Protein AF-A0A7R9JH73-F1 (afdb_monomer)

Foldseek 3Di:
DVVVVVVVVVLLVVLLVLLVVLLVVLVVLLVLLVVLCVVCVVQVVCVVVVHDRPADLVRLVVSVVSLVVSVVVCVVCVVSVDQDPVCPVPVPSSVSNVVSCVVSVVVVSVVVSVVSSVVSVVVSVVVNVVVVVVVVPCPVVVVVVVPPDDPDDDDDDDDDDDDDDDDDDDDDDDDDD

Radius of gyration: 33.05 Å; Cα contacts (8 Å, |Δi|>4): 58; chains: 1; bounding box: 72×53×103 Å

Solvent-accessible surface area (backbone atoms only — not comparable to full-atom values): 10889 Å² total; per-residue (Å²): 127,70,68,61,57,57,50,51,54,50,51,50,54,48,35,54,50,51,45,49,51,52,53,52,54,51,48,55,51,49,52,54,49,50,56,52,50,63,75,48,44,67,55,58,52,28,55,75,69,70,46,86,67,91,72,52,73,67,55,50,54,50,51,50,50,55,51,50,52,51,50,49,58,53,56,76,49,44,75,72,73,48,87,58,76,85,33,77,90,31,66,71,55,36,56,51,34,53,50,45,36,57,73,71,38,45,71,60,51,54,50,54,51,51,53,54,51,51,53,52,50,55,51,50,51,53,52,53,50,60,55,52,52,68,73,64,52,62,69,65,62,57,59,69,62,70,73,68,83,71,95,72,88,79,82,86,77,81,85,84,88,82,86,86,85,87,92,76,81,90,78,86,80,84,82,80,132

InterPro domains:
  IPR003734 Domain of unknown function DUF155 [PF02582] (9-114)
  IPR051624 RMD1/Sad1-interacting [PTHR16255] (11-137)

Secondary structure (DSSP, 8-state):
--HHHHHHHHHHHHHHHHHHHHHHHHHHHHHHHHHHHHHHHHHHHHHHHTPPP---HHHHHHHHHHHHHHHHHHHHTGGGGSPPGGGTT-HHHHHHHHHHHHHTTHHHHHHHHHHHHHHHHHHHHHHHHHHHHHHH-THHHHHTTSSS--------------S-----PPP------

Structure (mmCIF, N/CA/C/O backbone):
data_AF-A0A7R9JH73-F1
#
_entry.id   AF-A0A7R9JH73-F1
#
loop_
_atom_site.group_PDB
_atom_site.id
_atom_site.type_symbol
_atom_site.label_atom_id
_atom_site.label_alt_id
_atom_site.label_comp_id
_atom_site.label_asym_id
_atom_site.label_entity_id
_atom_site.label_seq_id
_atom_site.pdbx_PDB_ins_code
_atom_site.Cartn_x
_atom_site.Cartn_y
_atom_site.Cartn_z
_atom_site.occupancy
_atom_site.B_iso_or_equiv
_atom_site.auth_seq_id
_atom_site.auth_comp_id
_atom_site.auth_asym_id
_atom_site.auth_atom_id
_atom_site.pdbx_PDB_model_num
ATOM 1 N N . MET A 1 1 ? 26.977 -1.009 -36.845 1.00 47.38 1 MET A N 1
ATOM 2 C CA . MET A 1 1 ? 25.511 -1.084 -37.019 1.00 47.38 1 MET A CA 1
ATOM 3 C C . MET A 1 1 ? 24.871 -2.282 -36.303 1.00 47.38 1 MET A C 1
ATOM 5 O O . MET A 1 1 ? 23.712 -2.168 -35.961 1.00 47.38 1 MET A O 1
ATOM 9 N N . PHE A 1 2 ? 25.585 -3.380 -36.002 1.00 51.59 2 PHE A N 1
ATOM 10 C CA . PHE A 1 2 ? 25.010 -4.522 -35.255 1.00 51.59 2 PHE A CA 1
ATOM 11 C C . PHE A 1 2 ? 24.958 -4.347 -33.723 1.00 51.59 2 PHE A C 1
ATOM 13 O O . PHE A 1 2 ? 24.040 -4.839 -33.088 1.00 51.59 2 PHE A O 1
ATOM 20 N N . LEU A 1 3 ? 25.882 -3.588 -33.122 1.00 56.31 3 LEU A N 1
ATOM 21 C CA . LEU A 1 3 ? 25.929 -3.399 -31.659 1.00 56.31 3 LEU A CA 1
ATOM 22 C C . LEU A 1 3 ? 24.757 -2.577 -31.091 1.00 56.31 3 LEU A C 1
ATOM 24 O O . LEU A 1 3 ? 24.437 -2.694 -29.914 1.00 56.31 3 LEU A O 1
ATOM 28 N N . SER A 1 4 ? 24.132 -1.734 -31.914 1.00 61.78 4 SER A N 1
ATOM 29 C CA . SER A 1 4 ? 23.013 -0.876 -31.512 1.00 61.78 4 SER A CA 1
ATOM 30 C C . SER A 1 4 ? 21.711 -1.653 -31.303 1.00 61.78 4 SER A C 1
ATOM 32 O O . SER A 1 4 ? 20.928 -1.276 -30.441 1.00 61.78 4 SER A O 1
ATOM 34 N N . ASP A 1 5 ? 21.500 -2.746 -32.042 1.00 66.94 5 ASP A N 1
ATOM 35 C CA . ASP A 1 5 ? 20.271 -3.550 -31.961 1.00 66.94 5 ASP A CA 1
ATOM 36 C C . ASP A 1 5 ? 20.271 -4.450 -30.711 1.00 66.94 5 ASP A C 1
ATOM 38 O O . ASP A 1 5 ? 19.284 -4.527 -29.980 1.00 66.94 5 ASP A O 1
ATOM 42 N N . ASP A 1 6 ? 21.428 -5.032 -30.373 1.00 70.94 6 ASP A N 1
ATOM 43 C CA . ASP A 1 6 ? 21.604 -5.823 -29.147 1.00 70.94 6 ASP A CA 1
ATOM 44 C C . ASP A 1 6 ? 21.524 -4.961 -27.877 1.00 70.94 6 ASP A C 1
ATOM 46 O O . ASP A 1 6 ? 20.925 -5.368 -26.878 1.00 70.94 6 ASP A O 1
ATOM 50 N N . ALA A 1 7 ? 22.099 -3.753 -27.910 1.00 71.94 7 ALA A N 1
ATOM 51 C CA . ALA A 1 7 ? 22.021 -2.806 -26.800 1.00 71.94 7 ALA A CA 1
ATOM 52 C C . ALA A 1 7 ? 20.583 -2.309 -26.580 1.00 71.94 7 ALA A C 1
ATOM 54 O O . ALA A 1 7 ? 20.116 -2.284 -25.440 1.00 71.94 7 ALA A O 1
ATOM 55 N N . GLN A 1 8 ? 19.858 -1.994 -27.661 1.00 76.12 8 GLN A N 1
ATOM 56 C CA . GLN A 1 8 ? 18.442 -1.628 -27.596 1.00 76.12 8 GLN A CA 1
ATOM 57 C C . GLN A 1 8 ? 17.593 -2.789 -27.053 1.00 76.12 8 GLN A C 1
ATOM 59 O O . GLN A 1 8 ? 16.806 -2.595 -26.129 1.00 76.12 8 GLN A O 1
ATOM 64 N N . SER A 1 9 ? 17.837 -4.017 -27.528 1.00 84.25 9 SER A N 1
ATOM 65 C CA . SER A 1 9 ? 17.197 -5.235 -27.010 1.00 84.25 9 SER A CA 1
ATOM 66 C C . SER A 1 9 ? 17.449 -5.438 -25.509 1.00 84.25 9 SER A C 1
ATOM 68 O O . SER A 1 9 ? 16.566 -5.894 -24.780 1.00 84.25 9 SER A O 1
ATOM 70 N N . GLY A 1 10 ? 18.652 -5.110 -25.027 1.00 92.50 10 GLY A N 1
ATOM 71 C CA . GLY A 1 10 ? 19.007 -5.177 -23.609 1.00 92.50 10 GLY A CA 1
ATOM 72 C C . GLY A 1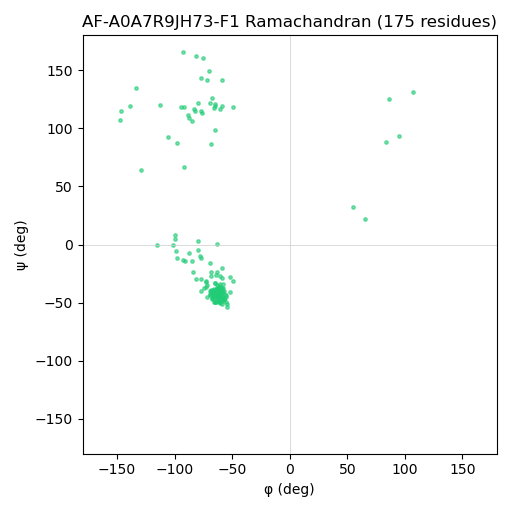 10 ? 18.254 -4.157 -22.753 1.00 92.50 10 GLY A C 1
ATOM 73 O O . GLY A 1 10 ? 17.705 -4.523 -21.712 1.00 92.50 10 GLY A O 1
ATOM 74 N N . LEU A 1 11 ? 18.189 -2.904 -23.208 1.00 93.62 11 LEU A N 1
ATOM 75 C CA . LEU A 1 11 ? 17.467 -1.830 -22.523 1.00 93.62 11 LEU A CA 1
ATOM 76 C C . LEU A 1 11 ? 15.964 -2.104 -22.464 1.00 93.62 11 LEU A C 1
ATOM 78 O O . LEU A 1 11 ? 15.362 -1.946 -21.406 1.00 93.62 11 LEU A O 1
ATOM 82 N N . ASP A 1 12 ? 15.375 -2.605 -23.549 1.00 94.19 12 ASP A N 1
ATOM 83 C CA . ASP A 1 12 ? 13.958 -2.965 -23.561 1.00 94.19 12 ASP A CA 1
ATOM 84 C C . ASP A 1 12 ? 13.678 -4.075 -22.537 1.00 94.19 12 ASP A C 1
ATOM 86 O O . ASP A 1 12 ? 12.787 -3.936 -21.698 1.00 94.19 12 ASP A O 1
ATOM 90 N N . LYS A 1 13 ? 14.485 -5.149 -22.523 1.00 95.44 13 LYS A N 1
ATOM 91 C CA . LYS A 1 13 ? 14.369 -6.235 -21.525 1.00 95.44 13 LYS A CA 1
ATOM 92 C C . LYS A 1 13 ? 14.491 -5.722 -20.093 1.00 95.44 13 LYS A C 1
ATOM 94 O O . LYS A 1 13 ? 13.756 -6.195 -19.220 1.00 95.44 13 LYS A O 1
ATOM 99 N N . TYR A 1 14 ? 15.396 -4.775 -19.849 1.00 95.19 14 TYR A N 1
ATOM 100 C CA . TYR A 1 14 ? 15.507 -4.109 -18.554 1.00 95.19 14 TYR A CA 1
ATOM 101 C C . TYR A 1 14 ? 14.209 -3.370 -18.211 1.00 95.19 14 TYR A C 1
ATOM 103 O O . TYR A 1 14 ? 13.647 -3.619 -17.147 1.00 95.19 14 TYR A O 1
ATOM 111 N N . THR A 1 15 ? 13.684 -2.552 -19.126 1.00 95.62 15 THR A N 1
ATOM 112 C CA . THR A 1 15 ? 12.435 -1.803 -18.936 1.00 95.62 15 THR A CA 1
ATOM 113 C C . THR A 1 15 ? 11.256 -2.718 -18.609 1.00 95.62 15 THR A C 1
ATOM 115 O O . THR A 1 15 ? 10.531 -2.475 -17.640 1.00 95.62 15 THR A O 1
ATOM 118 N N . PHE A 1 16 ? 11.096 -3.815 -19.359 1.00 95.81 16 PHE A N 1
ATOM 119 C CA . PHE A 1 16 ? 10.082 -4.836 -19.082 1.00 95.81 16 PHE A CA 1
ATOM 120 C C . PHE A 1 16 ? 10.249 -5.431 -17.680 1.00 95.81 16 PHE A C 1
ATOM 122 O O . PHE A 1 16 ? 9.285 -5.511 -16.918 1.00 95.81 16 PHE A O 1
ATOM 129 N N . SER A 1 17 ? 11.473 -5.828 -17.330 1.00 97.06 17 SER A N 1
ATOM 130 C CA . SER A 1 17 ? 11.778 -6.433 -16.030 1.00 97.06 17 SER A CA 1
ATOM 131 C C . SER A 1 17 ? 11.513 -5.463 -14.880 1.00 97.06 17 SER A C 1
ATOM 133 O O . SER A 1 17 ? 10.969 -5.862 -13.854 1.00 97.06 17 SER A O 1
ATOM 135 N N . ASN A 1 18 ? 11.842 -4.184 -15.068 1.00 95.12 18 ASN A N 1
ATOM 136 C CA . ASN A 1 18 ? 11.629 -3.132 -14.086 1.00 95.12 18 ASN A CA 1
ATOM 137 C C . ASN A 1 18 ? 10.127 -2.900 -13.828 1.00 95.12 18 ASN A C 1
ATOM 139 O O . ASN A 1 18 ? 9.675 -2.960 -12.685 1.00 95.12 18 ASN A O 1
ATOM 143 N N . ALA A 1 19 ? 9.322 -2.743 -14.885 1.00 94.38 19 ALA A N 1
ATOM 144 C CA . ALA A 1 19 ? 7.870 -2.591 -14.747 1.00 94.38 19 ALA A CA 1
ATOM 145 C C . ALA A 1 19 ? 7.205 -3.832 -14.112 1.00 94.38 19 ALA A C 1
ATOM 147 O O . ALA A 1 19 ? 6.290 -3.710 -13.292 1.00 94.38 19 ALA A O 1
ATOM 148 N N . LEU A 1 20 ? 7.687 -5.037 -14.440 1.00 96.44 20 LEU A N 1
ATOM 149 C CA . LEU A 1 20 ? 7.223 -6.277 -13.811 1.00 96.44 20 LEU A CA 1
ATOM 150 C C . LEU A 1 20 ? 7.592 -6.347 -12.325 1.00 96.44 20 LEU A C 1
ATOM 152 O O . LEU A 1 20 ? 6.741 -6.705 -11.510 1.00 96.44 20 LEU A O 1
ATOM 156 N N . ALA A 1 21 ? 8.820 -5.979 -11.959 1.00 94.62 21 ALA A N 1
ATOM 157 C CA . ALA A 1 21 ? 9.250 -5.929 -10.565 1.00 94.62 21 ALA A CA 1
ATOM 158 C C . ALA A 1 21 ? 8.382 -4.960 -9.747 1.00 94.62 21 ALA A C 1
ATOM 160 O O . ALA A 1 21 ? 7.943 -5.311 -8.648 1.00 94.62 21 ALA A O 1
ATOM 161 N N . LEU A 1 22 ? 8.054 -3.791 -10.313 1.00 92.50 22 LEU A N 1
ATOM 162 C CA . LEU A 1 22 ? 7.126 -2.843 -9.699 1.00 92.50 22 LEU A CA 1
ATOM 163 C C . LEU A 1 22 ? 5.736 -3.462 -9.484 1.00 92.50 22 LEU A C 1
ATOM 165 O O . LEU A 1 22 ? 5.178 -3.362 -8.393 1.00 92.50 22 LEU A O 1
ATOM 169 N N . SER A 1 23 ? 5.197 -4.158 -10.489 1.00 95.06 23 SER A N 1
ATOM 170 C CA . SER A 1 23 ? 3.894 -4.835 -10.396 1.00 95.06 23 SER A CA 1
ATOM 171 C C . SER A 1 23 ? 3.842 -5.904 -9.301 1.00 95.06 23 SER A C 1
ATOM 173 O O . SER A 1 23 ? 2.845 -6.000 -8.577 1.00 95.06 23 SER A O 1
ATOM 175 N N . VAL A 1 24 ? 4.915 -6.692 -9.160 1.00 96.12 24 VAL A N 1
ATOM 176 C CA . VAL A 1 24 ? 5.041 -7.711 -8.107 1.00 96.12 24 VAL A CA 1
ATOM 177 C C . VAL A 1 24 ? 5.126 -7.053 -6.734 1.00 96.12 24 VAL A C 1
ATOM 179 O O . VAL A 1 24 ? 4.421 -7.473 -5.818 1.00 96.12 24 VAL A O 1
ATOM 182 N N . LYS A 1 25 ? 5.932 -5.994 -6.590 1.00 92.62 25 LYS A N 1
ATOM 183 C CA . LYS A 1 25 ? 6.041 -5.244 -5.332 1.00 92.62 25 LYS A CA 1
ATOM 184 C C . LYS A 1 25 ? 4.691 -4.661 -4.909 1.00 92.62 25 LYS A C 1
ATOM 186 O O . LYS A 1 25 ? 4.299 -4.825 -3.757 1.00 92.62 25 LYS A O 1
ATOM 191 N N . LEU A 1 26 ? 3.955 -4.064 -5.851 1.00 93.12 26 LEU A N 1
ATOM 192 C CA . LEU A 1 26 ? 2.598 -3.572 -5.613 1.00 93.12 26 LEU A CA 1
ATOM 193 C C . LEU A 1 26 ? 1.661 -4.702 -5.156 1.00 93.12 26 LEU A C 1
ATOM 195 O O . LEU A 1 26 ? 0.901 -4.510 -4.216 1.00 93.12 26 LEU A O 1
ATOM 199 N N . GLY A 1 27 ? 1.781 -5.898 -5.740 1.00 95.06 27 GLY A N 1
ATOM 200 C CA . GLY A 1 27 ? 1.020 -7.079 -5.315 1.00 95.06 27 GLY A CA 1
ATOM 201 C C . GLY A 1 27 ? 1.294 -7.514 -3.871 1.00 95.06 27 GLY A C 1
ATOM 202 O O . GLY A 1 27 ? 0.377 -7.927 -3.165 1.00 95.06 27 GLY A O 1
ATOM 203 N N . ILE A 1 28 ? 2.535 -7.382 -3.394 1.00 94.25 28 ILE A N 1
ATOM 204 C CA . ILE A 1 28 ? 2.887 -7.675 -1.994 1.00 94.25 28 ILE A CA 1
ATOM 205 C C . ILE A 1 28 ? 2.207 -6.680 -1.044 1.00 94.25 28 ILE A C 1
ATOM 207 O O . ILE A 1 28 ? 1.727 -7.071 0.024 1.00 94.25 28 ILE A O 1
ATOM 211 N N . TRP A 1 29 ? 2.148 -5.401 -1.418 1.00 92.50 29 TRP A N 1
ATOM 212 C CA . TRP A 1 29 ? 1.459 -4.383 -0.621 1.00 92.50 29 TRP A CA 1
ATOM 213 C C . TRP A 1 29 ? -0.053 -4.566 -0.626 1.00 92.50 29 TRP A C 1
ATOM 215 O O . TRP A 1 29 ? -0.660 -4.496 0.439 1.00 92.50 29 TRP A O 1
ATOM 225 N N . GLU A 1 30 ? -0.640 -4.862 -1.787 1.00 95.12 30 GLU A N 1
ATOM 226 C CA . GLU A 1 30 ? -2.060 -5.203 -1.912 1.00 95.12 30 GLU A CA 1
ATOM 227 C C . GLU A 1 30 ? -2.412 -6.374 -0.986 1.00 95.12 30 GLU A C 1
ATOM 229 O O . GLU A 1 30 ? -3.321 -6.249 -0.171 1.00 95.12 30 GLU A O 1
ATOM 234 N N . ALA A 1 31 ? -1.628 -7.457 -1.014 1.00 96.44 31 ALA A N 1
ATOM 235 C CA . ALA A 1 31 ? -1.839 -8.606 -0.136 1.00 96.44 31 ALA A CA 1
ATOM 236 C C . ALA A 1 31 ? -1.674 -8.253 1.352 1.00 96.44 31 ALA A C 1
ATOM 238 O O . ALA A 1 31 ? -2.411 -8.747 2.201 1.00 96.44 31 ALA A O 1
ATOM 239 N N . SER A 1 32 ? -0.710 -7.395 1.691 1.00 95.06 32 SER A N 1
ATOM 240 C CA . SER A 1 32 ? -0.502 -6.946 3.074 1.00 95.06 32 SER A CA 1
ATOM 241 C C . SER A 1 32 ? -1.681 -6.111 3.585 1.00 95.06 32 SER A C 1
ATOM 243 O O . SER A 1 32 ? -2.083 -6.266 4.736 1.00 95.06 32 SER A O 1
ATOM 245 N N . LEU A 1 33 ? -2.258 -5.263 2.727 1.00 95.44 33 LEU A N 1
ATOM 246 C CA . LEU A 1 33 ? -3.463 -4.499 3.040 1.00 95.44 33 LEU A CA 1
ATOM 247 C C . LEU A 1 33 ? -4.698 -5.395 3.145 1.00 95.44 33 LEU A C 1
ATOM 249 O O . LEU A 1 33 ? -5.457 -5.237 4.094 1.00 95.44 33 LEU A O 1
ATOM 253 N N . ASP A 1 34 ? -4.879 -6.346 2.229 1.00 96.81 34 ASP A N 1
ATOM 254 C CA . ASP A 1 34 ? -6.006 -7.283 2.282 1.00 96.81 34 ASP A CA 1
ATOM 255 C C . ASP A 1 34 ? -5.960 -8.125 3.574 1.00 96.81 34 ASP A C 1
ATOM 257 O O . ASP A 1 34 ? -6.960 -8.211 4.278 1.00 96.81 34 ASP A O 1
ATOM 261 N N . ASN A 1 35 ? -4.780 -8.600 3.999 1.00 96.75 35 ASN A N 1
ATOM 262 C CA . ASN A 1 35 ? -4.626 -9.278 5.296 1.00 96.75 35 ASN A CA 1
ATOM 263 C C . ASN A 1 35 ? -5.019 -8.387 6.492 1.00 96.75 35 ASN A C 1
ATOM 265 O O . ASN A 1 35 ? -5.577 -8.868 7.482 1.00 96.75 35 ASN A O 1
ATOM 269 N N . TYR A 1 36 ? -4.710 -7.087 6.432 1.00 96.19 36 TYR A N 1
ATOM 270 C CA . TYR A 1 36 ? -5.136 -6.146 7.467 1.00 96.19 36 TYR A CA 1
ATOM 271 C C . TYR A 1 36 ? -6.661 -5.962 7.458 1.00 96.19 36 TYR A C 1
ATOM 273 O O . TYR A 1 36 ? -7.274 -5.992 8.527 1.00 96.19 36 TYR A O 1
ATOM 281 N N . VAL A 1 37 ? -7.271 -5.827 6.275 1.00 96.31 37 VAL A N 1
ATOM 282 C CA . VAL A 1 37 ? -8.729 -5.715 6.099 1.00 96.31 37 VAL A CA 1
ATOM 283 C C . VAL A 1 37 ? -9.446 -6.938 6.672 1.00 96.31 37 VAL A C 1
ATOM 285 O O . VAL A 1 37 ? -10.360 -6.777 7.481 1.00 96.31 37 VAL A O 1
ATOM 288 N N . ASP A 1 38 ? -8.982 -8.144 6.350 1.00 96.38 38 ASP A N 1
ATOM 289 C CA . ASP A 1 38 ? -9.544 -9.391 6.883 1.00 96.38 38 ASP A CA 1
ATOM 290 C C . ASP A 1 38 ? -9.475 -9.415 8.420 1.00 96.38 38 ASP A C 1
ATOM 292 O O . ASP A 1 38 ? -10.403 -9.842 9.110 1.00 96.38 38 ASP A O 1
ATOM 296 N N . SER A 1 39 ? -8.395 -8.873 8.994 1.00 94.75 39 SER A N 1
ATOM 297 C CA . SER A 1 39 ? -8.206 -8.829 10.447 1.00 94.75 39 SER A CA 1
ATOM 298 C C . SER A 1 39 ? -9.164 -7.889 11.192 1.00 94.75 39 SER A C 1
ATOM 300 O O . SER A 1 39 ? -9.263 -7.988 12.416 1.00 94.75 39 SER A O 1
ATOM 302 N N . ILE A 1 40 ? -9.846 -6.979 10.486 1.00 93.75 40 ILE A N 1
ATOM 303 C CA . ILE A 1 40 ? -10.826 -6.039 11.055 1.00 93.75 40 ILE A CA 1
ATOM 304 C C . ILE A 1 40 ? -12.252 -6.279 10.540 1.00 93.75 40 ILE A C 1
ATOM 306 O O . ILE A 1 40 ? -13.174 -5.586 10.970 1.00 93.75 40 ILE A O 1
ATOM 310 N N . GLU A 1 41 ? -12.460 -7.261 9.660 1.00 93.44 41 GLU A N 1
ATOM 311 C CA . GLU A 1 41 ? -13.759 -7.556 9.043 1.00 93.44 41 GLU A CA 1
ATOM 312 C C . GLU A 1 41 ? -14.837 -7.864 10.091 1.00 93.44 41 GLU A C 1
ATOM 314 O O . GLU A 1 41 ? -15.950 -7.353 10.014 1.00 93.44 41 GLU A O 1
ATOM 319 N N . TYR A 1 42 ? -14.503 -8.616 11.143 1.00 92.44 42 TYR A N 1
ATOM 320 C CA . TYR A 1 42 ? -15.462 -8.923 12.210 1.00 92.44 42 TYR A CA 1
ATOM 321 C C . TYR A 1 42 ? -16.019 -7.659 12.893 1.00 92.44 42 TYR A C 1
ATOM 323 O O . TYR A 1 42 ? -17.158 -7.653 13.357 1.00 92.44 42 TYR A O 1
ATOM 331 N N . ILE A 1 43 ? -15.239 -6.572 12.930 1.00 91.88 43 ILE A N 1
ATOM 332 C CA . ILE A 1 43 ? -15.628 -5.315 13.572 1.00 91.88 43 ILE A CA 1
ATOM 333 C C . ILE A 1 43 ? -16.702 -4.597 12.752 1.00 91.88 43 ILE A C 1
ATOM 335 O O . ILE A 1 43 ? -17.685 -4.107 13.312 1.00 91.88 43 ILE A O 1
ATOM 339 N N . THR A 1 44 ? -16.531 -4.526 11.427 1.00 90.38 44 THR A N 1
ATOM 340 C CA . THR A 1 44 ? -17.544 -3.935 10.536 1.00 90.38 44 THR A CA 1
ATOM 341 C C . THR A 1 44 ? -18.826 -4.761 10.545 1.00 90.38 44 THR A C 1
ATOM 343 O O . THR A 1 44 ? -19.927 -4.208 10.479 1.00 90.38 44 THR A O 1
ATOM 346 N N . ASP A 1 45 ? -18.693 -6.073 10.707 1.00 91.31 45 ASP A N 1
ATOM 347 C CA . ASP A 1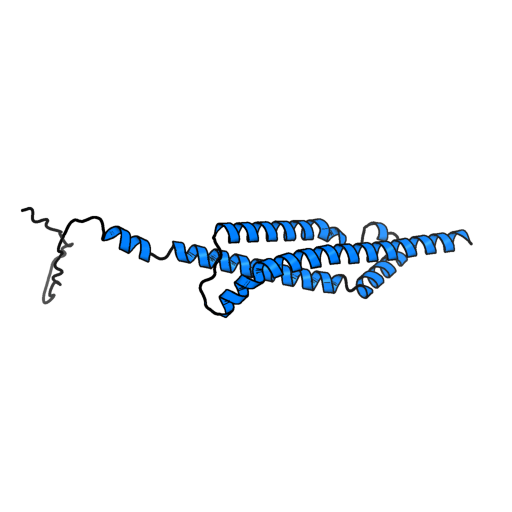 45 ? -19.806 -7.006 10.788 1.00 91.31 45 ASP A CA 1
ATOM 348 C C . ASP A 1 45 ? -20.617 -6.851 12.090 1.00 91.31 45 ASP A C 1
ATOM 350 O O . ASP A 1 45 ? -21.854 -6.864 12.061 1.00 91.31 45 ASP A O 1
ATOM 354 N N . ASP A 1 46 ? -19.941 -6.633 13.223 1.00 90.50 46 ASP A N 1
ATOM 355 C CA . ASP A 1 46 ? -20.567 -6.284 14.506 1.00 90.50 46 ASP A CA 1
ATOM 356 C C . ASP A 1 46 ? -21.284 -4.924 14.429 1.00 90.50 46 ASP A C 1
ATOM 358 O O . ASP A 1 46 ? -22.445 -4.804 14.838 1.00 90.50 46 ASP A O 1
ATOM 362 N N . LEU A 1 47 ? -20.624 -3.917 13.838 1.00 87.31 47 LEU A N 1
ATOM 363 C CA . LEU A 1 47 ? -21.190 -2.582 13.603 1.00 87.31 47 LEU A CA 1
ATOM 364 C C . LEU A 1 47 ? -22.483 -2.654 12.781 1.00 87.31 47 LEU A C 1
ATOM 366 O O . LEU A 1 47 ? -23.496 -2.065 13.157 1.00 87.31 47 LEU A O 1
ATOM 370 N N . LYS A 1 48 ? -22.477 -3.425 11.688 1.00 90.06 48 LYS A N 1
ATOM 371 C CA . LYS A 1 48 ? -23.643 -3.622 10.815 1.00 90.06 48 LYS A CA 1
ATOM 372 C C . LYS A 1 48 ? -24.824 -4.266 11.544 1.00 90.06 48 LYS A C 1
ATOM 374 O O . LYS A 1 48 ? -25.973 -3.933 11.259 1.00 90.06 48 LYS A O 1
ATOM 379 N N . LYS A 1 49 ? -24.557 -5.197 12.463 1.00 91.56 49 LYS A N 1
ATOM 380 C CA . LYS A 1 49 ? -25.590 -5.871 13.269 1.00 91.56 49 LYS A CA 1
ATOM 381 C C . LYS A 1 49 ? -26.104 -4.989 14.414 1.00 91.56 49 LYS A C 1
ATOM 383 O O . LYS A 1 49 ? -27.083 -5.361 15.055 1.00 91.56 49 LYS A O 1
ATOM 388 N N . GLY A 1 50 ? -25.463 -3.846 14.680 1.00 84.69 50 GLY A N 1
ATOM 389 C CA . GLY A 1 50 ? -25.799 -2.965 15.800 1.00 84.69 50 GLY A CA 1
ATOM 390 C C . GLY A 1 50 ? -25.546 -3.613 17.163 1.00 84.69 50 GLY A C 1
ATOM 391 O O . GLY A 1 50 ? -26.169 -3.233 18.154 1.00 84.69 50 GLY A O 1
ATOM 392 N N . ILE A 1 51 ? -24.676 -4.626 17.212 1.00 85.25 51 ILE A N 1
ATOM 393 C CA . ILE A 1 51 ? -24.343 -5.337 18.446 1.00 85.25 51 ILE A CA 1
ATOM 394 C C . ILE A 1 51 ? -23.120 -4.710 19.110 1.00 85.25 51 ILE A C 1
ATOM 396 O O . ILE A 1 51 ? -22.393 -3.906 18.527 1.00 85.25 51 ILE A O 1
ATOM 400 N N . LYS A 1 52 ? -22.889 -5.072 20.374 1.00 82.81 52 LYS A N 1
ATOM 401 C CA . LYS A 1 52 ? -21.714 -4.614 21.112 1.00 82.81 52 LYS A CA 1
ATOM 402 C C . LYS A 1 52 ? -20.443 -5.090 20.403 1.00 82.81 52 LYS A C 1
ATOM 404 O O . LYS A 1 52 ? -20.179 -6.286 20.375 1.00 82.81 52 LYS A O 1
ATOM 409 N N . ILE A 1 53 ? -19.638 -4.141 19.932 1.00 85.81 53 ILE A N 1
ATOM 410 C CA . ILE A 1 53 ? -18.331 -4.412 19.328 1.00 85.81 53 ILE A CA 1
ATOM 411 C C . ILE A 1 53 ? -17.402 -5.005 20.391 1.00 85.81 53 ILE A C 1
ATOM 413 O O . ILE A 1 53 ? -17.121 -4.357 21.412 1.00 85.81 53 ILE A O 1
ATOM 417 N N . ASN A 1 54 ? -16.925 -6.227 20.153 1.00 82.38 54 ASN A N 1
ATOM 418 C CA . ASN A 1 54 ? -16.027 -6.935 21.062 1.00 82.38 54 ASN A CA 1
ATOM 419 C C . ASN A 1 54 ? -14.552 -6.667 20.718 1.00 82.38 54 ASN A C 1
ATOM 421 O O . ASN A 1 54 ? -13.828 -7.557 20.279 1.00 82.38 54 ASN A O 1
ATOM 425 N N . ILE A 1 55 ? -14.114 -5.420 20.899 1.00 87.94 55 ILE A N 1
ATOM 426 C CA . ILE A 1 55 ? -12.713 -5.010 20.748 1.00 87.94 55 ILE A CA 1
ATOM 427 C C . ILE A 1 55 ? -12.291 -4.143 21.937 1.00 87.94 55 ILE A C 1
ATOM 429 O O . ILE A 1 55 ? -13.047 -3.265 22.368 1.00 87.94 55 ILE A O 1
ATOM 433 N N . SER A 1 56 ? -11.108 -4.409 22.497 1.00 89.00 56 SER A N 1
ATOM 434 C CA . SER A 1 56 ? -10.559 -3.599 23.588 1.00 89.00 56 SER A CA 1
ATOM 435 C C . SER A 1 56 ? -9.896 -2.321 23.061 1.00 89.00 56 SER A C 1
ATOM 437 O O . SER A 1 56 ? -9.547 -2.216 21.886 1.00 89.00 56 SER A O 1
ATOM 439 N N . GLN A 1 57 ? -9.689 -1.333 23.933 1.00 88.38 57 GLN A N 1
ATOM 440 C CA . GLN A 1 57 ? -8.957 -0.115 23.569 1.00 88.38 57 GLN A CA 1
ATOM 441 C C . GLN A 1 57 ? -7.500 -0.404 23.183 1.00 88.38 57 GLN A C 1
ATOM 443 O O . GLN A 1 57 ? -6.970 0.229 22.272 1.00 88.38 57 GLN A O 1
ATOM 448 N N . GLU A 1 58 ? -6.875 -1.383 23.838 1.00 91.31 58 GLU A N 1
ATOM 449 C CA . GLU A 1 58 ? -5.531 -1.854 23.500 1.00 91.31 58 GLU A CA 1
ATOM 450 C C . GLU A 1 58 ? -5.496 -2.476 22.097 1.00 91.31 58 GLU A C 1
ATOM 452 O O . GLU A 1 58 ? -4.604 -2.173 21.307 1.00 91.31 58 GLU A O 1
ATOM 457 N N . ASP A 1 59 ? -6.503 -3.284 21.751 1.00 91.31 59 ASP A N 1
ATOM 458 C CA . ASP A 1 59 ? -6.622 -3.882 20.419 1.00 91.31 59 ASP A CA 1
ATOM 459 C C . ASP A 1 59 ? -6.826 -2.828 19.334 1.00 91.31 59 ASP A C 1
ATOM 461 O O . ASP A 1 59 ? -6.185 -2.908 18.287 1.00 91.31 59 ASP A O 1
ATOM 465 N N . VAL A 1 60 ? -7.666 -1.817 19.589 1.00 92.19 60 VAL A N 1
ATOM 466 C CA . VAL A 1 60 ? -7.833 -0.691 18.660 1.00 92.19 60 VAL A CA 1
ATOM 467 C C . VAL A 1 60 ? -6.507 0.032 18.470 1.00 92.19 60 VAL A C 1
ATOM 469 O O . VAL A 1 60 ? -6.101 0.228 17.332 1.00 92.19 60 VAL A O 1
ATOM 472 N N . LEU A 1 61 ? -5.788 0.363 19.547 1.00 93.00 61 LEU A N 1
ATOM 473 C CA . LEU A 1 61 ? -4.490 1.036 19.444 1.00 93.00 61 LEU A CA 1
ATOM 474 C C . LEU A 1 61 ? -3.463 0.203 18.663 1.00 93.00 61 LEU A C 1
ATOM 476 O O . LEU A 1 61 ? -2.707 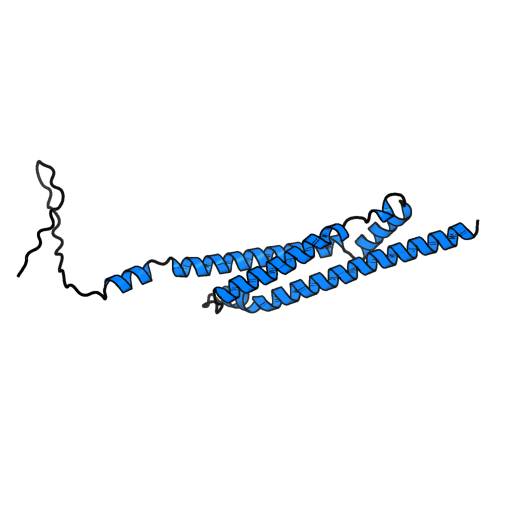0.744 17.855 1.00 93.00 61 LEU A O 1
ATOM 480 N N . ARG A 1 62 ? -3.456 -1.117 18.865 1.00 95.12 62 ARG A N 1
ATOM 481 C CA . ARG A 1 62 ? -2.616 -2.044 18.104 1.00 95.12 62 ARG A CA 1
ATOM 482 C C . ARG A 1 62 ? -2.982 -2.051 16.620 1.00 95.12 62 ARG A C 1
ATOM 484 O O . ARG A 1 62 ? -2.081 -1.924 15.795 1.00 95.12 62 ARG A O 1
ATOM 491 N N . LYS A 1 63 ? -4.273 -2.111 16.275 1.00 95.00 63 LYS A N 1
ATOM 492 C CA . LYS A 1 63 ? -4.742 -2.020 14.881 1.00 95.00 63 LYS A CA 1
ATOM 493 C C . LYS A 1 63 ? -4.391 -0.682 14.240 1.00 95.00 63 LYS A C 1
ATOM 495 O O . LYS A 1 63 ? -3.883 -0.660 13.122 1.00 95.00 63 LYS A O 1
ATOM 500 N N . THR A 1 64 ? -4.535 0.415 14.980 1.00 95.00 64 THR A N 1
ATOM 501 C CA . THR A 1 64 ? -4.047 1.737 14.574 1.00 95.00 64 THR A CA 1
ATOM 502 C C . THR A 1 64 ? -2.558 1.687 14.236 1.00 95.00 64 THR A C 1
ATOM 504 O O . THR A 1 64 ? -2.162 2.106 13.151 1.00 95.00 64 THR A O 1
ATOM 507 N N . GLY A 1 65 ? -1.729 1.133 15.125 1.00 95.50 65 GLY A N 1
ATOM 508 C CA . GLY A 1 65 ? -0.287 1.003 14.907 1.00 95.50 65 GLY A CA 1
ATOM 509 C C . GLY A 1 65 ? 0.075 0.153 13.685 1.00 95.50 65 GLY A C 1
ATOM 510 O O . GLY A 1 65 ? 0.907 0.572 12.880 1.00 95.50 65 GLY A O 1
ATOM 511 N N . GLU A 1 66 ? -0.577 -1.001 13.512 1.00 95.12 66 GLU A N 1
ATOM 512 C CA . GLU A 1 66 ? -0.419 -1.874 12.338 1.00 95.12 66 GLU A CA 1
ATOM 513 C C . GLU A 1 66 ? -0.728 -1.117 11.035 1.00 95.12 66 GLU A C 1
ATOM 515 O O . GLU A 1 66 ? 0.073 -1.137 10.096 1.00 95.12 66 GLU A O 1
ATOM 520 N N . LEU A 1 67 ? -1.841 -0.378 11.001 1.00 95.12 67 LEU A N 1
ATOM 521 C CA . LEU A 1 67 ? -2.249 0.409 9.838 1.00 95.12 67 LEU A CA 1
ATOM 522 C C . LEU A 1 67 ? -1.288 1.566 9.542 1.00 95.12 67 LEU A C 1
ATOM 524 O O . LEU A 1 67 ? -0.951 1.809 8.381 1.00 95.12 67 LEU A O 1
ATOM 528 N N . PHE A 1 68 ? -0.808 2.267 10.573 1.00 93.69 68 PHE A N 1
ATOM 529 C CA . PHE A 1 68 ? 0.194 3.322 10.407 1.00 93.69 68 PHE A CA 1
ATOM 530 C C . PHE A 1 68 ? 1.515 2.774 9.871 1.00 93.69 68 PHE A C 1
ATOM 532 O O . PHE A 1 68 ? 2.105 3.391 8.982 1.00 93.69 68 PHE A O 1
ATOM 539 N N . ALA A 1 69 ? 1.967 1.620 10.366 1.00 92.50 69 ALA A N 1
ATOM 540 C CA . ALA A 1 69 ? 3.173 0.969 9.868 1.00 92.50 69 ALA A CA 1
ATOM 541 C C . ALA A 1 69 ? 3.023 0.573 8.392 1.00 92.50 69 ALA A C 1
ATOM 543 O O . ALA A 1 69 ? 3.917 0.850 7.589 1.00 92.50 69 ALA A O 1
ATOM 544 N N . LEU A 1 70 ?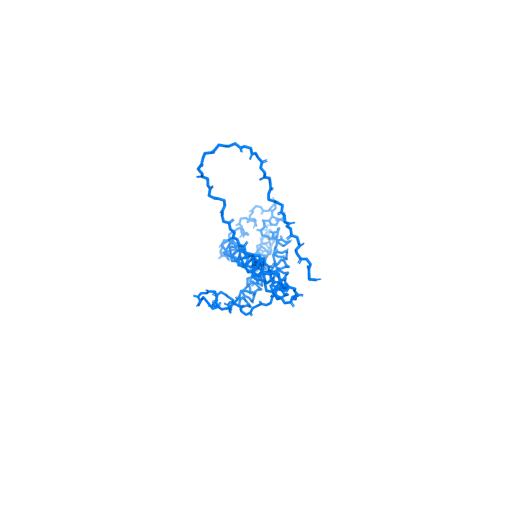 1.871 0.004 8.016 1.00 91.88 70 LEU A N 1
ATOM 545 C CA . LEU A 1 70 ? 1.567 -0.345 6.630 1.00 91.88 70 LEU A CA 1
ATOM 546 C C . LEU A 1 70 ? 1.557 0.896 5.725 1.00 91.88 70 LEU A C 1
ATOM 548 O O . LEU A 1 70 ? 2.236 0.917 4.697 1.00 91.88 70 LEU A O 1
ATOM 552 N N . ARG A 1 71 ? 0.860 1.962 6.137 1.00 91.00 71 ARG A N 1
ATOM 553 C CA . ARG A 1 71 ? 0.818 3.241 5.412 1.00 91.00 71 ARG A CA 1
ATOM 554 C C . ARG A 1 71 ? 2.205 3.854 5.261 1.00 91.00 71 ARG A C 1
ATOM 556 O O . ARG A 1 71 ? 2.548 4.326 4.182 1.00 91.00 71 ARG A O 1
ATOM 563 N N . HIS A 1 72 ? 3.006 3.843 6.323 1.00 90.00 72 HIS A N 1
ATOM 564 C CA . HIS A 1 72 ? 4.372 4.350 6.285 1.00 90.00 72 HIS A CA 1
ATOM 565 C C . HIS A 1 72 ? 5.233 3.560 5.293 1.00 90.00 72 HIS A C 1
ATOM 567 O O . HIS A 1 72 ? 5.933 4.161 4.483 1.00 90.00 72 HIS A O 1
ATOM 573 N N . HIS A 1 73 ? 5.137 2.229 5.310 1.00 85.75 73 HIS A N 1
ATOM 574 C CA . HIS A 1 73 ? 5.899 1.367 4.410 1.00 85.75 73 HIS A CA 1
ATOM 575 C C . HIS A 1 73 ? 5.534 1.580 2.932 1.00 85.75 73 HIS A C 1
ATOM 577 O O . HIS A 1 73 ? 6.427 1.671 2.084 1.00 85.75 73 HIS A O 1
ATOM 583 N N . ILE A 1 74 ? 4.234 1.708 2.635 1.00 84.94 74 ILE A N 1
ATOM 584 C CA . ILE A 1 74 ? 3.727 2.008 1.289 1.00 84.94 74 ILE A CA 1
ATOM 585 C C . ILE A 1 74 ? 4.208 3.394 0.841 1.00 84.94 74 ILE A C 1
ATOM 587 O O . ILE A 1 74 ? 4.790 3.521 -0.234 1.00 84.94 74 ILE A O 1
ATOM 591 N N . ASN A 1 7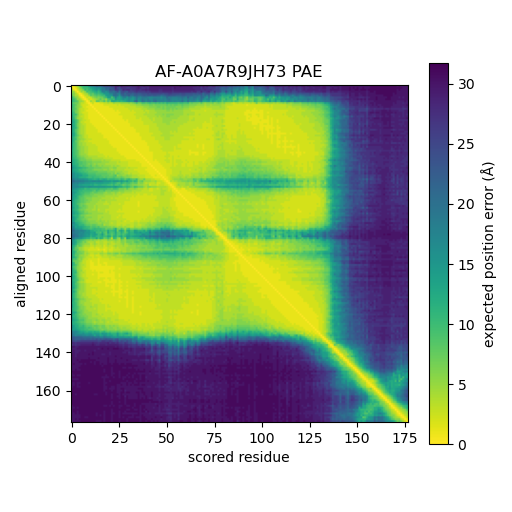5 ? 4.041 4.417 1.683 1.00 82.81 75 ASN A N 1
ATOM 592 C CA . ASN A 1 75 ? 4.389 5.796 1.337 1.00 82.81 75 ASN A CA 1
ATOM 593 C C . ASN A 1 75 ? 5.893 6.006 1.145 1.00 82.81 75 ASN A C 1
ATOM 595 O O . ASN A 1 75 ? 6.284 6.690 0.208 1.00 82.81 75 ASN A O 1
ATOM 599 N N . LEU A 1 76 ? 6.743 5.399 1.982 1.00 77.12 76 LEU A N 1
ATOM 600 C CA . LEU A 1 76 ? 8.203 5.500 1.837 1.00 77.12 76 LEU A CA 1
ATOM 601 C C . LEU A 1 76 ? 8.697 4.882 0.521 1.00 77.12 76 LEU A C 1
ATOM 603 O O . LEU A 1 76 ? 9.764 5.218 0.026 1.00 77.12 76 LEU A O 1
ATOM 607 N N . SER A 1 77 ? 7.921 3.959 -0.042 1.00 69.81 77 SER A N 1
ATOM 608 C CA . SER A 1 77 ? 8.220 3.340 -1.326 1.00 69.81 77 SER A CA 1
ATOM 609 C C . SER A 1 77 ? 7.440 3.953 -2.492 1.00 69.81 77 SER A C 1
ATOM 611 O O . SER A 1 77 ? 7.538 3.426 -3.599 1.00 69.81 77 SER A O 1
ATOM 613 N N . SER A 1 78 ? 6.660 5.016 -2.264 1.00 67.94 78 SER A N 1
ATOM 614 C CA . SER A 1 78 ? 5.839 5.649 -3.301 1.00 67.94 78 SER A CA 1
ATOM 615 C C . SER A 1 78 ? 6.682 6.347 -4.364 1.00 67.94 78 SER A C 1
ATOM 617 O O . SER A 1 78 ? 6.258 6.373 -5.512 1.00 67.94 78 SER A O 1
ATOM 619 N N . ASP A 1 79 ? 7.890 6.804 -4.027 1.00 66.12 79 ASP A N 1
ATOM 620 C CA . ASP A 1 79 ? 8.862 7.336 -4.997 1.00 66.12 79 ASP A CA 1
ATOM 621 C C . ASP A 1 79 ? 9.225 6.294 -6.076 1.00 66.12 79 ASP A C 1
ATOM 623 O O . ASP A 1 79 ? 9.673 6.631 -7.165 1.00 66.12 79 ASP A O 1
ATOM 627 N N . LEU A 1 80 ? 8.993 5.000 -5.807 1.00 63.62 80 LEU A N 1
ATOM 628 C CA . LEU A 1 80 ? 9.176 3.918 -6.779 1.00 63.62 80 LEU A CA 1
ATOM 629 C C . LEU A 1 80 ? 8.040 3.832 -7.821 1.00 63.62 80 LEU A C 1
ATOM 631 O O . LEU A 1 80 ? 8.136 3.040 -8.757 1.00 63.62 80 LEU A O 1
ATOM 635 N N . LEU A 1 81 ? 6.932 4.549 -7.615 1.00 69.62 81 LEU A N 1
ATOM 636 C CA . LEU A 1 81 ? 5.790 4.587 -8.535 1.00 69.62 81 LEU A CA 1
ATOM 637 C C . LEU A 1 81 ? 5.906 5.719 -9.561 1.00 69.62 81 LEU A C 1
ATOM 639 O O . LEU A 1 81 ? 5.179 5.695 -10.556 1.00 69.62 81 LEU A O 1
ATOM 643 N N . ASP A 1 82 ? 6.811 6.671 -9.335 1.00 83.12 82 ASP A N 1
ATOM 644 C CA . ASP A 1 82 ? 7.192 7.662 -10.333 1.00 83.12 82 ASP A CA 1
ATOM 645 C C . ASP A 1 82 ? 8.109 7.035 -11.387 1.00 83.12 82 ASP A C 1
ATOM 647 O O . ASP A 1 82 ? 8.706 5.976 -11.177 1.00 83.12 82 ASP A O 1
ATOM 651 N N . THR A 1 83 ? 8.214 7.680 -12.551 1.00 85.56 83 THR A N 1
ATOM 652 C CA . THR A 1 83 ? 9.172 7.271 -13.582 1.00 85.56 83 THR A CA 1
ATOM 653 C C . THR A 1 83 ? 10.592 7.321 -12.999 1.00 85.56 83 THR A C 1
ATOM 655 O O . THR A 1 83 ? 11.036 8.408 -12.632 1.00 85.56 83 THR A O 1
ATOM 658 N N . 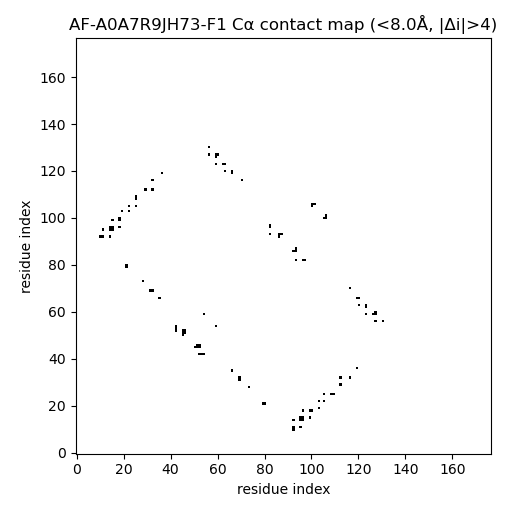PRO A 1 84 ? 11.329 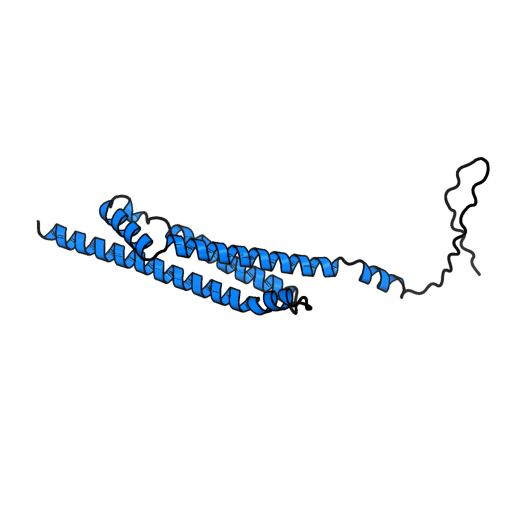6.193 -12.941 1.00 88.75 84 PRO A N 1
ATOM 659 C CA . PRO A 1 84 ? 12.694 6.179 -12.419 1.00 88.75 84 PRO A CA 1
ATOM 660 C C . PRO A 1 84 ? 13.639 7.118 -13.179 1.00 88.75 84 PRO A C 1
ATOM 662 O O . PRO A 1 84 ? 13.623 7.127 -14.410 1.00 88.75 84 PRO A O 1
ATOM 665 N N . ASP A 1 85 ? 14.544 7.789 -12.458 1.00 90.00 85 ASP A N 1
ATOM 666 C CA . ASP A 1 85 ? 15.551 8.723 -13.004 1.00 90.00 85 ASP A CA 1
ATOM 667 C C . ASP A 1 85 ? 16.389 8.131 -14.140 1.00 90.00 85 ASP A C 1
ATOM 669 O O . ASP A 1 85 ? 16.841 8.838 -15.038 1.00 90.00 85 ASP A O 1
ATOM 673 N N . PHE A 1 86 ? 16.556 6.805 -14.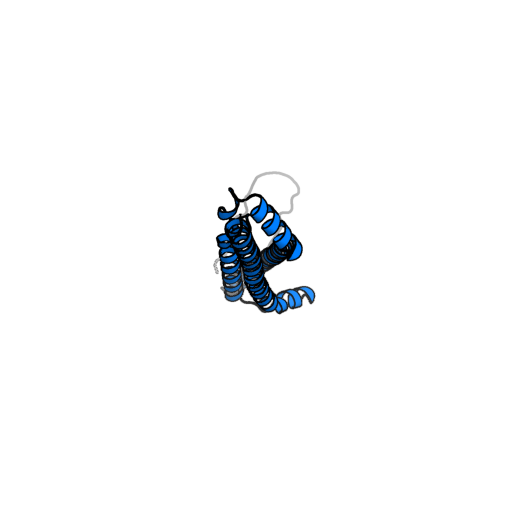132 1.00 90.88 86 PHE A N 1
ATOM 674 C CA . PHE A 1 86 ? 17.187 6.058 -15.216 1.00 90.88 86 PHE A CA 1
ATOM 675 C C . PHE A 1 86 ? 16.623 6.421 -16.597 1.00 90.88 86 PHE A C 1
ATOM 677 O O . PHE A 1 86 ? 17.358 6.364 -17.573 1.00 90.88 86 PHE A O 1
ATOM 684 N N . TYR A 1 87 ? 15.344 6.783 -16.704 1.00 93.25 87 TYR A N 1
ATOM 685 C CA . TYR A 1 87 ? 14.708 7.049 -17.989 1.00 93.25 87 TYR A CA 1
ATOM 686 C C . TYR A 1 87 ? 14.852 8.491 -18.496 1.00 93.25 87 TYR A C 1
ATOM 688 O O . TYR A 1 87 ? 14.491 8.733 -19.643 1.00 93.25 87 TYR A O 1
ATOM 696 N N . TRP A 1 88 ? 15.393 9.432 -17.710 1.00 92.00 88 TRP A N 1
ATOM 697 C CA . TRP A 1 88 ? 15.426 10.858 -18.083 1.00 92.00 88 TRP A CA 1
ATOM 698 C C . TRP A 1 88 ? 16.153 11.147 -19.403 1.00 92.00 88 TRP A C 1
ATOM 700 O O . TRP A 1 88 ? 15.723 12.017 -20.153 1.00 92.00 88 TRP A O 1
ATOM 710 N N . ASP A 1 89 ? 17.205 10.386 -19.713 1.00 91.44 89 ASP A N 1
ATOM 711 C CA . ASP A 1 89 ? 17.965 10.507 -20.967 1.00 91.44 89 ASP A CA 1
ATOM 712 C C . ASP A 1 89 ? 17.561 9.446 -22.018 1.00 91.44 89 ASP A C 1
ATOM 714 O O . ASP A 1 89 ? 18.207 9.295 -23.058 1.00 91.44 89 ASP A O 1
ATOM 718 N N . HIS A 1 90 ? 16.502 8.676 -21.751 1.00 91.69 90 HIS A N 1
ATOM 719 C CA . HIS A 1 90 ? 16.123 7.470 -22.487 1.00 91.69 90 HIS A CA 1
ATOM 720 C C . HIS A 1 90 ? 14.639 7.501 -22.905 1.00 91.69 90 HIS A C 1
ATOM 722 O O . HIS A 1 90 ? 13.846 6.653 -22.494 1.00 91.69 90 HIS A O 1
ATOM 728 N N . GLU A 1 91 ? 14.265 8.453 -23.771 1.00 92.44 91 GLU A N 1
ATOM 729 C CA . GLU A 1 91 ? 12.868 8.707 -24.186 1.00 92.44 91 GLU A CA 1
ATOM 730 C C . GLU A 1 91 ? 12.126 7.453 -24.691 1.00 92.44 91 GLU A C 1
ATOM 732 O O . GLU A 1 91 ? 10.957 7.232 -24.366 1.00 92.44 91 GLU A O 1
ATOM 737 N N . GLN A 1 92 ? 12.793 6.592 -25.471 1.00 93.31 92 GLN A N 1
ATOM 738 C CA . GLN A 1 92 ? 12.173 5.365 -25.986 1.00 93.31 92 GLN A CA 1
ATOM 739 C C . GLN A 1 92 ? 11.836 4.386 -24.852 1.00 93.31 92 GLN A C 1
ATOM 741 O O . GLN A 1 92 ? 10.758 3.785 -24.838 1.00 93.31 92 GLN A O 1
ATOM 746 N N . GLN A 1 93 ? 12.754 4.218 -23.903 1.00 95.69 93 GLN A N 1
ATOM 747 C CA . GLN A 1 93 ? 12.574 3.338 -22.758 1.00 95.69 93 GLN A CA 1
ATOM 748 C C . GLN A 1 93 ? 11.563 3.919 -21.771 1.00 95.69 93 GLN A C 1
ATOM 750 O O . GLN A 1 93 ? 10.784 3.153 -21.211 1.00 95.69 93 GLN A O 1
ATOM 755 N N . GLU A 1 94 ? 11.517 5.243 -21.611 1.00 95.12 94 GLU A N 1
ATOM 756 C CA . GLU A 1 94 ? 10.476 5.914 -20.836 1.00 95.12 94 GLU A CA 1
ATOM 757 C C . GLU A 1 94 ? 9.088 5.613 -21.414 1.00 95.12 94 GLU A C 1
ATOM 759 O O . GLU A 1 94 ? 8.200 5.135 -20.704 1.00 95.12 94 GLU A O 1
ATOM 764 N N . ALA A 1 95 ? 8.912 5.805 -22.725 1.00 95.62 95 ALA A N 1
ATOM 765 C CA . ALA A 1 95 ? 7.649 5.529 -23.401 1.00 95.62 95 ALA A CA 1
ATOM 766 C C . ALA A 1 95 ? 7.241 4.051 -23.278 1.00 95.62 95 ALA A C 1
ATOM 768 O O . ALA A 1 95 ? 6.059 3.742 -23.096 1.00 95.62 95 ALA A O 1
ATOM 769 N N . LEU A 1 96 ? 8.202 3.124 -23.360 1.00 95.94 96 LEU A N 1
ATOM 770 C CA . LEU A 1 96 ? 7.957 1.696 -23.153 1.00 95.94 96 LEU A CA 1
ATOM 771 C C . LEU A 1 96 ? 7.591 1.384 -21.693 1.00 95.94 96 LEU A C 1
ATOM 773 O O . LEU A 1 96 ? 6.664 0.612 -21.444 1.00 95.94 96 LEU A O 1
ATOM 777 N N . TYR A 1 97 ? 8.274 1.999 -20.727 1.00 95.62 97 TYR A N 1
ATOM 778 C CA . TYR A 1 97 ? 7.992 1.840 -19.303 1.00 95.62 97 TYR A CA 1
ATOM 779 C C . TYR A 1 97 ? 6.574 2.308 -18.968 1.00 95.62 97 TYR A C 1
ATOM 781 O O . TYR A 1 97 ? 5.805 1.568 -18.356 1.00 95.62 97 TYR A O 1
ATOM 789 N N . GLN A 1 98 ? 6.184 3.491 -19.448 1.00 95.19 98 GLN A N 1
ATOM 790 C CA . GLN A 1 98 ? 4.838 4.034 -19.262 1.00 95.19 98 GLN A CA 1
ATOM 791 C C . GLN A 1 98 ? 3.762 3.132 -19.895 1.00 95.19 98 GLN A C 1
ATOM 793 O O . GLN A 1 98 ? 2.728 2.871 -19.272 1.00 95.19 98 GLN A O 1
ATOM 798 N N . GLN A 1 99 ? 4.014 2.590 -21.095 1.00 96.56 99 GLN A N 1
ATOM 799 C CA . GLN A 1 99 ? 3.128 1.601 -21.725 1.00 96.56 99 GLN A CA 1
ATOM 800 C C . GLN A 1 99 ? 2.988 0.339 -20.871 1.00 96.56 99 GLN A C 1
ATOM 802 O O . GLN A 1 99 ? 1.872 -0.144 -20.674 1.00 96.56 99 GLN A O 1
ATOM 807 N N . MET A 1 100 ? 4.090 -0.167 -20.316 1.00 96.75 100 MET A N 1
ATOM 808 C CA . MET A 1 100 ? 4.071 -1.328 -19.430 1.00 96.75 100 MET A CA 1
ATOM 809 C C . MET A 1 100 ? 3.332 -1.055 -18.119 1.00 96.75 100 MET A C 1
ATOM 811 O O . MET A 1 100 ? 2.526 -1.882 -17.695 1.00 96.75 100 MET A O 1
ATOM 815 N N . CYS A 1 101 ? 3.531 0.110 -17.501 1.00 95.06 101 CYS A N 1
ATOM 816 C CA . CYS A 1 101 ? 2.793 0.522 -16.307 1.00 95.06 101 CYS A CA 1
ATOM 817 C C . CYS A 1 101 ? 1.285 0.638 -16.576 1.00 95.06 101 CYS A C 1
ATOM 819 O O . CYS A 1 101 ? 0.474 0.243 -15.734 1.00 95.06 101 CYS A O 1
ATOM 821 N N . SER A 1 102 ? 0.904 1.120 -17.762 1.00 95.88 102 SER A N 1
ATOM 822 C CA . SER A 1 102 ? -0.488 1.139 -18.222 1.00 95.88 102 SER A CA 1
ATOM 823 C C . SER A 1 102 ? -1.037 -0.278 -18.423 1.00 95.88 102 SER A C 1
ATOM 825 O O . SER A 1 102 ? -2.078 -0.623 -17.861 1.00 95.88 102 SER A O 1
ATOM 827 N N . TYR A 1 103 ? -0.298 -1.136 -19.137 1.00 97.62 103 TYR A N 1
ATOM 828 C CA . TYR A 1 103 ? -0.672 -2.529 -19.397 1.00 97.62 103 TYR A CA 1
ATOM 829 C C . TYR A 1 103 ? -0.869 -3.328 -18.100 1.00 97.62 103 TYR A C 1
ATOM 831 O O . TYR A 1 103 ? -1.869 -4.023 -17.931 1.00 97.62 103 TYR A O 1
ATOM 839 N N . LEU A 1 104 ? 0.041 -3.167 -17.138 1.00 96.88 104 LEU A N 1
ATOM 840 C CA . LEU A 1 104 ? -0.016 -3.802 -15.816 1.00 96.88 104 LEU A CA 1
ATOM 841 C C . LEU A 1 104 ? -0.977 -3.093 -14.843 1.00 96.88 104 LEU A C 1
ATOM 843 O O . LEU A 1 104 ? -1.105 -3.505 -13.687 1.00 96.88 104 LEU A O 1
ATOM 847 N N . SER A 1 105 ? -1.674 -2.047 -15.304 1.00 96.75 105 SER A N 1
ATOM 848 C CA . SER A 1 105 ? -2.653 -1.269 -14.537 1.00 96.75 105 SER A CA 1
ATOM 849 C C . SER A 1 105 ? -2.107 -0.688 -13.227 1.00 96.75 105 SER A C 1
ATOM 851 O O . SER A 1 105 ? -2.866 -0.530 -12.270 1.00 96.75 105 SER A O 1
ATOM 853 N N . ILE A 1 106 ? -0.816 -0.343 -13.181 1.00 94.06 106 ILE A N 1
ATOM 854 C CA . ILE A 1 106 ? -0.122 0.124 -11.970 1.00 94.06 106 ILE A CA 1
ATOM 855 C C . ILE A 1 106 ? -0.853 1.318 -11.350 1.00 94.06 106 ILE A C 1
ATOM 857 O O . ILE A 1 106 ? -1.292 1.244 -10.208 1.00 94.06 106 ILE A O 1
ATOM 861 N N . ASN A 1 107 ? -1.111 2.369 -12.132 1.00 91.69 107 ASN A N 1
ATOM 862 C CA . ASN A 1 107 ? -1.770 3.587 -11.639 1.00 91.69 107 ASN A CA 1
ATOM 863 C C . ASN A 1 107 ? -3.164 3.326 -11.051 1.00 91.69 107 ASN A C 1
ATOM 865 O O . ASN A 1 107 ? -3.533 3.879 -10.014 1.00 91.69 107 ASN A O 1
ATOM 869 N N . ARG A 1 108 ? -3.954 2.466 -11.707 1.00 94.94 108 ARG A N 1
ATOM 870 C CA . ARG A 1 108 ? -5.294 2.103 -11.229 1.00 94.94 108 ARG A CA 1
ATOM 871 C C . ARG A 1 108 ? -5.210 1.305 -9.930 1.00 94.94 108 ARG A C 1
ATOM 873 O O . ARG A 1 108 ? -5.951 1.600 -8.999 1.00 94.94 108 ARG A O 1
ATOM 880 N N . ARG A 1 109 ? -4.330 0.305 -9.879 1.00 94.94 109 ARG A N 1
ATOM 881 C CA . ARG A 1 109 ? -4.122 -0.558 -8.710 1.00 94.94 109 ARG A CA 1
ATOM 882 C C . ARG A 1 109 ? -3.650 0.238 -7.497 1.00 94.94 109 ARG A C 1
ATOM 884 O O . ARG A 1 109 ? -4.270 0.152 -6.442 1.00 94.94 109 ARG A O 1
ATOM 891 N N . THR A 1 110 ? -2.671 1.121 -7.686 1.00 92.31 110 THR A N 1
ATOM 892 C CA . THR A 1 110 ? -2.212 2.069 -6.664 1.00 92.31 110 THR A CA 1
ATOM 893 C C . THR A 1 110 ? -3.358 2.926 -6.128 1.00 92.31 110 THR A C 1
ATOM 895 O O . THR A 1 110 ? -3.488 3.087 -4.916 1.00 92.31 110 THR A O 1
ATOM 898 N N . ARG A 1 111 ? -4.224 3.460 -7.002 1.00 91.75 111 ARG A N 1
ATOM 899 C CA . ARG A 1 111 ? -5.384 4.255 -6.568 1.00 91.75 111 ARG A CA 1
ATOM 900 C C . ARG A 1 111 ? -6.339 3.441 -5.693 1.00 91.75 111 ARG A C 1
ATOM 902 O O . ARG A 1 111 ? -6.672 3.894 -4.606 1.00 91.75 111 ARG A O 1
ATOM 909 N N . VAL A 1 112 ? -6.725 2.244 -6.138 1.00 95.19 112 VAL A N 1
ATOM 910 C CA . VAL A 1 112 ? -7.633 1.361 -5.383 1.00 95.19 112 VAL A CA 1
ATOM 911 C C . VAL A 1 112 ? -7.034 0.980 -4.028 1.00 95.19 112 VAL A C 1
ATOM 913 O O . VAL A 1 112 ? -7.733 0.993 -3.018 1.00 95.19 112 VAL A O 1
ATOM 916 N N . MET A 1 113 ? -5.736 0.671 -3.984 1.00 93.38 113 MET A N 1
ATOM 917 C CA . MET A 1 113 ? -5.035 0.364 -2.737 1.00 93.38 113 MET A CA 1
ATOM 918 C C . MET A 1 113 ? -5.043 1.563 -1.774 1.00 93.38 113 MET A C 1
ATOM 920 O O . MET A 1 113 ? -5.335 1.392 -0.593 1.00 93.38 113 MET A O 1
ATOM 924 N N . ASN A 1 114 ? -4.789 2.779 -2.269 1.00 91.56 114 ASN A N 1
ATOM 925 C CA . ASN A 1 114 ? -4.842 3.997 -1.455 1.00 91.56 114 ASN A CA 1
ATOM 926 C C . ASN A 1 114 ? -6.257 4.303 -0.938 1.00 91.56 114 ASN A C 1
ATOM 928 O O . ASN A 1 114 ? -6.414 4.684 0.219 1.00 91.56 114 ASN A O 1
ATOM 932 N N . GLU A 1 115 ? -7.291 4.105 -1.759 1.00 94.56 115 GLU A N 1
ATOM 933 C CA . GLU A 1 115 ? -8.694 4.244 -1.340 1.00 94.56 115 GLU A CA 1
ATOM 934 C C . GLU A 1 115 ? -9.045 3.244 -0.229 1.00 94.56 115 GLU A C 1
ATOM 936 O O . GLU A 1 115 ? -9.544 3.642 0.824 1.00 94.56 115 GLU A O 1
ATOM 941 N N . LYS A 1 116 ? -8.696 1.961 -0.408 1.00 94.81 116 LYS A N 1
ATOM 942 C CA . LYS A 1 116 ? -8.865 0.927 0.627 1.00 94.81 116 LYS A CA 1
ATOM 943 C C . LYS A 1 116 ? -8.156 1.299 1.933 1.00 94.81 116 LYS A C 1
ATOM 945 O O . LYS A 1 116 ? -8.723 1.129 3.012 1.00 94.81 116 LYS A O 1
ATOM 950 N N . LEU A 1 117 ? -6.928 1.811 1.842 1.00 93.88 117 LEU A N 1
ATOM 951 C CA . LEU A 1 117 ? -6.150 2.225 3.007 1.00 93.88 117 LEU A CA 1
ATOM 952 C C . LEU A 1 117 ? -6.821 3.391 3.744 1.00 93.88 117 LEU A C 1
ATOM 954 O O . LEU A 1 117 ? -6.901 3.362 4.970 1.00 93.88 117 LEU A O 1
ATOM 958 N N . ASN A 1 118 ? -7.349 4.380 3.019 1.00 93.94 118 ASN A N 1
ATOM 959 C CA . ASN A 1 118 ? -8.078 5.499 3.622 1.00 93.94 118 ASN A CA 1
ATOM 960 C C . ASN A 1 118 ? -9.341 5.029 4.358 1.00 93.94 118 ASN A C 1
ATOM 962 O O . ASN A 1 118 ? -9.556 5.435 5.496 1.00 93.94 118 ASN A O 1
ATOM 966 N N . HIS A 1 119 ? -10.115 4.103 3.784 1.00 94.81 119 HIS A N 1
ATOM 967 C CA . HIS A 1 119 ? -11.280 3.529 4.472 1.00 94.81 119 HIS A CA 1
ATOM 968 C C . HIS A 1 119 ? -10.911 2.786 5.760 1.00 94.81 119 HIS A C 1
ATOM 970 O O . HIS A 1 119 ? -11.631 2.857 6.756 1.00 94.81 119 HIS A O 1
ATOM 976 N N . CYS A 1 120 ? -9.769 2.095 5.768 1.00 95.56 120 CYS A N 1
ATOM 977 C CA . CYS A 1 120 ? -9.258 1.465 6.982 1.00 95.56 120 CYS A CA 1
ATOM 978 C C . CYS A 1 120 ? -8.945 2.502 8.070 1.00 95.56 120 CYS A C 1
ATOM 980 O O . CYS A 1 120 ? -9.223 2.254 9.242 1.00 95.56 120 CYS A O 1
ATOM 982 N N . VAL A 1 121 ? -8.379 3.654 7.691 1.00 94.19 121 VAL A N 1
ATOM 983 C CA . VAL A 1 121 ? -8.067 4.745 8.628 1.00 94.19 121 VAL A CA 1
ATOM 984 C C . VAL A 1 121 ? -9.355 5.309 9.221 1.00 94.19 121 VAL A C 1
ATOM 986 O O . VAL A 1 121 ? -9.480 5.365 10.442 1.00 94.19 121 VAL A O 1
ATOM 989 N N . GLU A 1 122 ? -10.335 5.629 8.374 1.00 94.44 122 GLU A N 1
ATOM 990 C CA . GLU A 1 122 ? -11.647 6.142 8.793 1.00 94.44 122 GLU A CA 1
ATOM 991 C C . GLU A 1 122 ? -12.339 5.200 9.792 1.00 94.44 122 GLU A C 1
ATOM 993 O O . GLU A 1 122 ? -12.869 5.636 10.817 1.00 94.44 122 GLU A O 1
ATOM 998 N N . LEU A 1 123 ? -12.301 3.890 9.530 1.00 93.62 123 LEU A N 1
ATOM 999 C CA . LEU A 1 123 ? -12.896 2.891 10.414 1.00 93.62 123 LEU A CA 1
ATOM 1000 C C . LEU A 1 123 ? -12.201 2.843 11.781 1.00 93.62 123 LEU A C 1
ATOM 1002 O O . LEU A 1 123 ? -12.869 2.805 12.813 1.00 93.62 123 LEU A O 1
ATOM 1006 N N . VAL A 1 124 ? -10.869 2.850 11.808 1.00 93.12 124 VAL A N 1
ATOM 1007 C CA . VAL A 1 124 ? -10.101 2.826 13.060 1.00 93.12 124 VAL A CA 1
ATOM 1008 C C . VAL A 1 124 ? -10.331 4.098 13.883 1.00 93.12 124 VAL A C 1
ATOM 1010 O O . VAL A 1 124 ? -10.483 4.019 15.105 1.00 93.12 124 VAL A O 1
ATOM 1013 N N . GLU A 1 125 ? -10.420 5.260 13.234 1.00 91.94 125 GLU A N 1
ATOM 1014 C CA . GLU A 1 125 ? -10.753 6.531 13.888 1.00 91.94 125 GLU A CA 1
ATOM 1015 C C . GLU A 1 125 ? -12.156 6.498 14.510 1.00 91.94 125 GLU A C 1
ATOM 1017 O O . GLU A 1 125 ? -12.331 6.896 15.666 1.00 91.94 125 GLU A O 1
ATOM 1022 N N . LEU A 1 126 ? -13.139 5.939 13.795 1.00 91.06 126 LEU A N 1
ATOM 1023 C CA . LEU A 1 126 ? -14.499 5.742 14.301 1.00 91.06 126 LEU A CA 1
ATOM 1024 C C . LEU A 1 126 ? -14.548 4.789 15.507 1.00 91.06 126 LEU A C 1
ATOM 1026 O O . LEU A 1 126 ? -15.302 5.008 16.455 1.00 91.06 126 LEU A O 1
ATOM 1030 N N . LEU A 1 127 ? -13.729 3.737 15.513 1.00 89.88 127 LEU A N 1
ATOM 1031 C CA . LEU A 1 127 ? -13.636 2.828 16.659 1.00 89.88 127 LEU A CA 1
ATOM 1032 C C . LEU A 1 127 ? -13.001 3.504 17.876 1.00 89.88 127 LEU A C 1
ATOM 1034 O O . LEU A 1 127 ? -13.459 3.306 19.005 1.00 89.88 127 LEU A O 1
ATOM 1038 N N . SER A 1 128 ? -11.964 4.312 17.649 1.00 88.75 128 SER A N 1
ATOM 1039 C CA . SER A 1 128 ? -11.284 5.062 18.702 1.00 88.75 128 SER A CA 1
ATOM 1040 C C . SER A 1 128 ? -12.211 6.091 19.363 1.00 88.75 128 SER A C 1
ATOM 1042 O O . SER A 1 128 ? -12.252 6.176 20.597 1.00 88.75 128 SER A O 1
ATOM 1044 N N . SER A 1 129 ? -13.014 6.814 18.574 1.00 87.56 129 SER A N 1
ATOM 1045 C CA . SER A 1 129 ? -13.991 7.777 19.098 1.00 87.56 129 SER A CA 1
ATOM 1046 C C . SER A 1 129 ? -15.117 7.089 19.876 1.00 87.56 129 SER A C 1
ATOM 1048 O O . SER A 1 129 ? -15.380 7.457 21.020 1.00 87.56 129 SER A O 1
ATOM 1050 N N . HIS A 1 130 ? -15.690 6.006 19.339 1.00 83.69 130 HIS A N 1
ATOM 1051 C CA . HIS A 1 130 ? -16.746 5.242 20.011 1.00 83.69 130 HIS A CA 1
ATOM 1052 C C . HIS A 1 130 ? -16.302 4.641 21.360 1.00 83.69 130 HIS A C 1
ATOM 1054 O O . HIS A 1 130 ? -17.096 4.534 22.299 1.00 83.69 130 HIS A O 1
ATOM 1060 N N . LEU A 1 131 ? -15.035 4.232 21.493 1.00 81.00 131 LEU A N 1
ATOM 1061 C CA . LEU A 1 131 ? -14.487 3.790 22.781 1.00 81.00 131 LEU A CA 1
ATOM 1062 C C . LEU A 1 131 ? -14.253 4.951 23.754 1.00 81.00 131 LEU A C 1
ATOM 1064 O O . LEU A 1 131 ? -14.498 4.794 24.948 1.00 81.00 131 LEU A O 1
ATOM 1068 N N . SER A 1 132 ? -13.822 6.108 23.253 1.00 78.31 132 SER A N 1
ATOM 1069 C CA . SER A 1 132 ? -13.586 7.301 24.073 1.00 78.31 132 SER A CA 1
ATOM 1070 C C . SER A 1 132 ? -14.887 7.869 24.655 1.00 78.31 132 SER A C 1
ATOM 1072 O O . SER A 1 132 ? -14.927 8.227 25.833 1.00 78.31 132 SER A O 1
ATOM 1074 N N . ASP A 1 133 ? -15.975 7.857 23.881 1.00 71.69 133 ASP A N 1
ATOM 1075 C CA . ASP A 1 133 ? -17.295 8.318 24.331 1.00 71.69 133 ASP A CA 1
ATOM 1076 C C . ASP A 1 133 ? -17.872 7.446 25.457 1.00 71.69 133 ASP A C 1
ATOM 1078 O O . ASP A 1 133 ? -18.508 7.959 26.382 1.00 71.69 133 ASP A O 1
ATOM 1082 N N . ARG A 1 134 ? -17.584 6.135 25.458 1.00 60.97 134 ARG A N 1
ATOM 1083 C CA . ARG A 1 134 ? -17.968 5.236 26.563 1.00 60.97 134 ARG A CA 1
ATOM 1084 C C . ARG A 1 134 ? -17.287 5.582 27.886 1.00 60.97 134 ARG A C 1
ATOM 1086 O O . ARG A 1 134 ? -17.855 5.306 28.935 1.00 60.97 134 ARG A O 1
ATOM 1093 N N . HIS A 1 135 ? -16.111 6.204 27.855 1.00 53.06 135 HIS A N 1
ATOM 1094 C CA . HIS A 1 135 ? -15.430 6.666 29.066 1.00 53.06 135 HIS A CA 1
ATOM 1095 C C . HIS A 1 135 ? -15.898 8.050 29.536 1.00 53.06 135 HIS A C 1
ATOM 1097 O O . HIS A 1 135 ? -15.626 8.421 30.676 1.00 53.06 135 HIS A O 1
ATOM 1103 N N . HIS A 1 136 ? -16.612 8.805 28.693 1.00 45.56 136 HIS A N 1
ATOM 1104 C CA . HIS A 1 136 ? -17.095 10.150 29.016 1.00 45.56 136 HIS A CA 1
ATOM 1105 C C . HIS A 1 136 ? -18.578 10.208 29.401 1.00 45.56 136 HIS A C 1
ATOM 1107 O O . HIS A 1 136 ? -19.067 11.288 29.731 1.00 45.56 136 HIS A O 1
ATOM 1113 N N . SER A 1 137 ? -19.307 9.083 29.403 1.00 37.69 137 SER A N 1
ATOM 1114 C CA . SER A 1 137 ? -20.680 9.057 29.912 1.00 37.69 137 SER A CA 1
ATOM 1115 C C . SER A 1 137 ? -20.690 9.324 31.429 1.00 37.69 137 SER A C 1
ATOM 1117 O O . SER A 1 137 ? -20.168 8.505 32.189 1.00 37.69 137 SER A O 1
ATOM 1119 N N . PRO A 1 138 ? -21.318 10.415 31.918 1.00 50.78 138 PRO A N 1
ATOM 1120 C CA . PRO A 1 138 ? -21.389 10.741 33.349 1.00 50.78 138 PRO A CA 1
ATOM 1121 C C . PRO A 1 138 ? -22.154 9.718 34.210 1.00 50.78 138 PRO A C 1
ATOM 1123 O O . PRO A 1 138 ? -22.272 9.906 35.421 1.00 50.78 138 PRO A O 1
ATOM 1126 N N . SER A 1 139 ? -22.679 8.641 33.618 1.00 45.06 139 SER A N 1
ATOM 1127 C CA . SER A 1 139 ? -23.401 7.567 34.307 1.00 45.06 139 SER A CA 1
ATOM 1128 C C . SER A 1 139 ? -22.555 6.837 35.357 1.00 45.06 139 SER A C 1
ATOM 1130 O O . SER A 1 139 ? -23.110 6.403 36.365 1.00 45.06 139 SER A O 1
ATOM 1132 N N . ASP A 1 140 ? -21.229 6.796 35.204 1.00 45.31 140 ASP A N 1
ATOM 1133 C CA . ASP A 1 140 ? -20.342 6.197 36.214 1.00 45.31 140 ASP A CA 1
ATOM 1134 C C . ASP A 1 140 ? -19.984 7.180 37.347 1.00 45.31 140 ASP A C 1
ATOM 1136 O O . ASP A 1 140 ? -19.721 6.772 38.479 1.00 45.31 140 ASP A O 1
ATOM 1140 N N . ILE A 1 141 ? -20.061 8.493 37.091 1.00 49.12 141 ILE A N 1
ATOM 1141 C CA . ILE A 1 141 ? -19.830 9.540 38.104 1.00 49.12 141 ILE A CA 1
ATOM 1142 C C . ILE A 1 141 ? -21.050 9.687 39.029 1.00 49.12 141 ILE A C 1
ATOM 1144 O O . ILE A 1 141 ? -20.897 10.015 40.207 1.00 49.12 141 ILE A O 1
ATOM 1148 N N . VAL A 1 142 ? -22.261 9.411 38.532 1.00 52.53 142 VAL A N 1
ATOM 1149 C CA . VAL A 1 142 ? -23.485 9.448 39.352 1.00 52.53 142 VAL A CA 1
ATOM 1150 C C . VAL A 1 142 ? -23.573 8.244 40.295 1.00 52.53 142 VAL A C 1
ATOM 1152 O O . VAL A 1 142 ? -23.957 8.420 41.449 1.00 52.53 142 VAL A O 1
ATOM 1155 N N . ASN A 1 143 ? -23.146 7.050 39.872 1.00 44.25 143 ASN A N 1
ATOM 1156 C CA . ASN A 1 143 ? -23.217 5.860 40.729 1.00 44.25 143 ASN A CA 1
ATOM 1157 C C . ASN A 1 143 ? -22.193 5.871 41.872 1.00 44.25 143 ASN A C 1
ATOM 1159 O O . ASN A 1 143 ? -22.508 5.428 42.971 1.00 44.25 143 ASN A O 1
ATOM 1163 N N . ASN A 1 144 ? -21.010 6.462 41.675 1.00 37.28 144 ASN A N 1
ATOM 1164 C CA . ASN A 1 144 ? -19.992 6.524 42.732 1.00 37.28 144 ASN A CA 1
ATOM 1165 C C . ASN A 1 144 ? -20.252 7.631 43.781 1.00 37.28 144 ASN A C 1
ATOM 1167 O O . ASN A 1 144 ? -19.525 7.755 44.766 1.00 37.28 144 ASN A O 1
ATOM 1171 N N . ARG A 1 145 ? -21.286 8.463 43.579 1.00 40.03 145 ARG A N 1
ATOM 1172 C CA . ARG A 1 145 ? -21.688 9.524 44.521 1.00 40.03 145 ARG A CA 1
ATOM 1173 C C . ARG A 1 145 ? -22.847 9.119 45.432 1.00 40.03 145 ARG A C 1
ATOM 1175 O O . ARG A 1 145 ? -23.109 9.822 46.402 1.00 40.03 145 ARG A O 1
ATOM 1182 N N . LEU A 1 146 ? -23.515 8.004 45.136 1.00 47.41 146 LEU A N 1
ATOM 1183 C CA . LEU A 1 146 ? -24.628 7.487 45.936 1.00 47.41 146 LEU A CA 1
ATOM 1184 C C . LEU A 1 146 ? -24.187 6.476 47.009 1.00 47.41 146 LEU A C 1
ATOM 1186 O O . LEU A 1 146 ? -24.964 6.212 47.919 1.00 47.41 146 LEU A O 1
ATOM 1190 N N . ASP A 1 147 ? -22.949 5.971 46.950 1.00 45.50 147 ASP A N 1
ATOM 1191 C CA . ASP A 1 147 ? -22.465 4.903 47.846 1.00 45.50 147 ASP A CA 1
ATOM 1192 C C . ASP A 1 147 ? -21.623 5.391 49.043 1.00 45.50 147 ASP A C 1
ATOM 1194 O O . ASP A 1 147 ? -21.298 4.620 49.943 1.00 45.50 147 ASP A O 1
ATOM 1198 N N . ASN A 1 148 ? -21.310 6.689 49.122 1.00 39.75 148 ASN A N 1
ATOM 1199 C CA . ASN A 1 148 ? -20.705 7.282 50.319 1.00 39.75 148 ASN A CA 1
ATOM 1200 C C . ASN A 1 148 ? -21.790 7.945 51.168 1.00 39.75 148 ASN A C 1
ATOM 1202 O O . ASN A 1 148 ? -22.090 9.133 51.034 1.00 39.75 148 ASN A O 1
ATOM 1206 N N . GLY A 1 149 ? -22.389 7.128 52.034 1.00 50.09 149 GLY A N 1
ATOM 1207 C CA . GLY A 1 149 ? -23.445 7.511 52.957 1.00 50.09 149 GLY A CA 1
ATOM 1208 C C . GLY A 1 149 ? -23.137 8.772 53.768 1.00 50.09 149 GLY A C 1
ATOM 1209 O O . GLY A 1 149 ? -22.249 8.807 54.614 1.00 50.09 149 GLY A O 1
ATOM 1210 N N . SER A 1 150 ? -23.970 9.785 53.564 1.00 36.16 150 SER A N 1
ATOM 1211 C CA . SER A 1 150 ? -24.547 10.569 54.653 1.00 36.16 150 SER A CA 1
ATOM 1212 C C . SER A 1 150 ? -25.949 10.975 54.209 1.00 36.16 150 SER A C 1
ATOM 1214 O O . SER A 1 150 ? -26.137 11.643 53.194 1.00 36.16 150 SER A O 1
ATOM 1216 N N . ASP A 1 151 ? -26.939 10.459 54.927 1.00 45.12 151 ASP A N 1
ATOM 1217 C CA . ASP A 1 151 ? -28.363 10.656 54.684 1.00 45.12 151 ASP A CA 1
ATOM 1218 C C . ASP A 1 151 ? -28.715 12.126 54.976 1.00 45.12 151 ASP A C 1
ATOM 1220 O O . ASP A 1 151 ? -29.049 12.498 56.099 1.00 45.12 151 ASP A O 1
ATOM 1224 N N . VAL A 1 152 ? -28.556 13.003 53.982 1.00 42.78 152 VAL A N 1
ATOM 1225 C CA . VAL A 1 152 ? -28.986 14.402 54.072 1.00 42.78 152 VAL A CA 1
ATOM 1226 C C . VAL A 1 152 ? -30.241 14.561 53.226 1.00 42.78 152 VAL A C 1
ATOM 1228 O O . VAL A 1 152 ? -30.190 14.832 52.025 1.00 42.78 152 VAL A O 1
ATOM 1231 N N . LYS A 1 153 ? -31.401 14.398 53.870 1.00 39.81 153 LYS A N 1
ATOM 1232 C CA . LYS A 1 153 ? -32.698 14.771 53.295 1.00 39.81 153 LYS A CA 1
ATOM 1233 C C . LYS A 1 153 ? -32.755 16.287 53.103 1.00 39.81 153 LYS A C 1
ATOM 1235 O O . LYS A 1 153 ? -33.073 17.026 54.029 1.00 39.81 153 LYS A O 1
ATOM 1240 N N . LEU A 1 154 ? -32.488 16.747 51.886 1.00 40.94 154 LEU A N 1
ATOM 1241 C CA . LEU A 1 154 ? -32.788 18.112 51.456 1.00 40.94 154 LEU A CA 1
ATOM 1242 C C . LEU A 1 154 ? -34.244 18.166 50.980 1.00 40.94 154 LEU A C 1
ATOM 1244 O O . LEU A 1 154 ? -34.574 17.657 49.910 1.00 40.94 154 LEU A O 1
ATOM 1248 N N . SER A 1 155 ? -35.130 18.763 51.780 1.00 35.41 155 SER A N 1
ATOM 1249 C CA . SER A 1 155 ? -36.480 19.100 51.329 1.00 35.41 155 SER A CA 1
ATOM 1250 C C . SER A 1 155 ? -36.439 20.384 50.500 1.00 35.41 155 SER A C 1
ATOM 1252 O O . SER A 1 155 ? -35.993 21.436 50.952 1.00 35.41 155 SER A O 1
ATOM 1254 N N . TRP A 1 156 ? -36.909 20.295 49.259 1.00 33.00 156 TRP A N 1
ATOM 1255 C CA . TRP A 1 156 ? -37.080 21.444 48.375 1.00 33.00 156 TRP A CA 1
ATOM 1256 C C . TRP A 1 156 ? -38.421 22.116 48.699 1.00 33.00 156 TRP A C 1
ATOM 1258 O O . TRP A 1 156 ? -39.471 21.496 48.531 1.00 33.00 156 TRP A O 1
ATOM 1268 N N . GLN A 1 157 ? -38.409 23.368 49.163 1.00 40.41 157 GLN A N 1
ATOM 1269 C CA . GLN A 1 157 ? -39.605 24.216 49.191 1.00 40.41 157 GLN A CA 1
ATOM 1270 C C . GLN A 1 157 ? -39.415 25.366 48.196 1.00 40.41 157 GLN A C 1
ATOM 1272 O O . GLN A 1 157 ? -38.452 26.121 48.336 1.00 40.41 157 GLN A O 1
ATOM 1277 N N . PRO A 1 158 ? -40.288 25.507 47.182 1.00 35.28 158 PRO A N 1
ATOM 1278 C CA . PRO A 1 158 ? -40.198 26.627 46.259 1.00 35.28 158 PRO A CA 1
ATOM 1279 C C . PRO A 1 158 ? -40.626 27.928 46.962 1.00 35.28 158 PRO A C 1
ATOM 1281 O O . PRO A 1 158 ? -41.591 27.908 47.734 1.00 35.28 158 PRO A O 1
ATOM 1284 N N . PRO A 1 159 ? -39.965 29.067 46.692 1.00 42.00 159 PRO A N 1
ATOM 1285 C CA . PRO A 1 159 ? -40.471 30.357 47.129 1.00 42.00 159 PRO A CA 1
ATOM 1286 C C . PRO A 1 159 ? -41.737 30.687 46.326 1.00 42.00 159 PRO A C 1
ATOM 1288 O O . PRO A 1 159 ? -41.724 30.712 45.096 1.00 42.00 159 PRO A O 1
ATOM 1291 N N . PHE A 1 160 ? -42.852 30.902 47.022 1.00 42.94 160 PHE A N 1
ATOM 1292 C CA . PHE A 1 160 ? -44.042 31.499 46.423 1.00 42.94 160 PHE A CA 1
ATOM 1293 C C . PHE A 1 160 ? -43.809 33.006 46.282 1.00 42.94 160 PHE A C 1
ATOM 1295 O O . PHE A 1 160 ? -43.740 33.715 47.284 1.00 42.94 160 PHE A O 1
ATOM 1302 N N . ASP A 1 161 ? -43.724 33.492 45.045 1.00 45.81 161 ASP A N 1
ATOM 1303 C CA . ASP A 1 161 ? -43.707 34.921 44.736 1.00 45.81 161 ASP A CA 1
ATOM 1304 C C . ASP A 1 161 ? -45.132 35.442 44.571 1.00 45.81 161 ASP A C 1
ATOM 1306 O O . ASP A 1 161 ? -45.770 35.151 43.562 1.00 45.81 161 ASP A O 1
ATOM 1310 N N . VAL A 1 162 ? -45.600 36.285 45.495 1.00 43.03 162 VAL A N 1
ATOM 1311 C CA . VAL A 1 162 ? -46.578 37.336 45.180 1.00 43.03 162 VAL A CA 1
ATOM 1312 C C . VAL A 1 162 ? -46.307 38.542 46.093 1.00 43.03 162 VAL A C 1
ATOM 1314 O O . VAL A 1 162 ? -46.640 38.520 47.271 1.00 43.03 162 VAL A O 1
ATOM 1317 N N . LEU A 1 163 ? -45.752 39.605 45.494 1.00 39.03 163 LEU A N 1
ATOM 1318 C CA . LEU A 1 163 ? -45.620 40.988 45.996 1.00 39.03 163 LEU A CA 1
ATOM 1319 C C . LEU A 1 163 ? -44.427 41.323 46.918 1.00 39.03 163 LEU A C 1
ATOM 1321 O O . LEU A 1 163 ? -44.559 41.448 48.128 1.00 39.03 163 LEU A O 1
ATOM 1325 N N . GLY A 1 164 ? -43.313 41.694 46.273 1.00 39.34 164 GLY A N 1
ATOM 1326 C CA . GLY A 1 164 ? -42.572 42.909 46.629 1.00 39.34 164 GL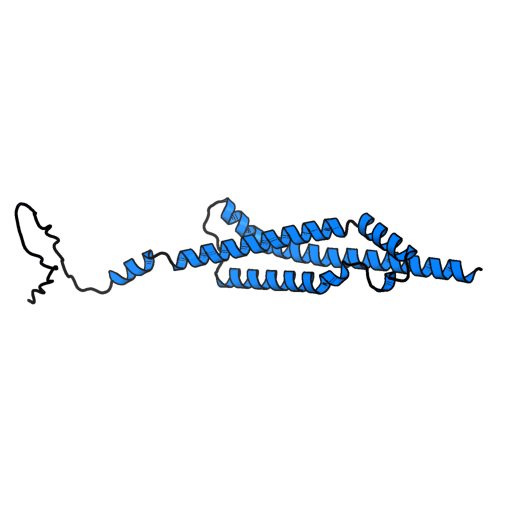Y A CA 1
ATOM 1327 C C . GLY A 1 164 ? -41.395 42.781 47.601 1.00 39.34 164 GLY A C 1
ATOM 1328 O O . GLY A 1 164 ? -41.546 43.029 48.789 1.00 39.34 164 GLY A O 1
ATOM 1329 N N . GLY A 1 165 ? -40.190 42.622 47.043 1.00 41.81 165 GLY A N 1
ATOM 1330 C CA . GLY A 1 165 ? -38.987 43.281 47.564 1.00 41.81 165 GLY A CA 1
ATOM 1331 C C . GLY A 1 165 ? -37.952 42.419 48.302 1.00 41.81 165 GLY A C 1
ATOM 1332 O O . GLY A 1 165 ? -38.254 41.751 49.279 1.00 41.81 165 GLY A O 1
ATOM 1333 N N . ALA A 1 166 ? -36.701 42.622 47.872 1.00 38.94 166 ALA A N 1
ATOM 1334 C CA . ALA A 1 166 ? -35.408 42.278 48.476 1.00 38.94 166 ALA A CA 1
ATOM 1335 C C . ALA A 1 166 ? -34.812 40.876 48.221 1.00 38.94 166 ALA A C 1
ATOM 1337 O O . ALA A 1 166 ? -35.390 39.824 48.465 1.00 38.94 166 ALA A O 1
ATOM 1338 N N . THR A 1 167 ? -33.576 40.936 47.725 1.00 51.88 167 THR A N 1
ATOM 1339 C CA . THR A 1 167 ? -32.662 39.876 47.299 1.00 51.88 167 THR A CA 1
ATOM 1340 C C . THR A 1 167 ? -32.183 39.007 48.463 1.00 51.88 167 THR A C 1
ATOM 1342 O O . THR A 1 167 ? -31.573 39.527 49.398 1.00 51.88 167 THR A O 1
ATOM 1345 N N . GLY A 1 168 ? -32.350 37.688 48.363 1.00 44.34 168 GLY A N 1
ATOM 1346 C CA . GLY A 1 168 ? -31.713 36.721 49.257 1.00 44.34 168 GLY A CA 1
ATOM 1347 C C . GLY A 1 168 ? -31.202 35.516 48.474 1.00 44.34 168 GLY A C 1
ATOM 1348 O O . GLY A 1 168 ? -31.983 34.829 47.823 1.00 44.34 168 GLY A O 1
ATOM 1349 N N . TYR A 1 169 ? -29.892 35.269 48.517 1.00 43.03 169 TYR A N 1
ATOM 1350 C CA . TYR A 1 169 ? -29.318 34.000 48.064 1.00 43.03 169 TYR A CA 1
ATOM 1351 C C . TYR A 1 169 ? -29.702 32.884 49.050 1.00 43.03 169 TYR A C 1
ATOM 1353 O O . TYR A 1 169 ? -29.853 33.163 50.241 1.00 43.03 169 TYR A O 1
ATOM 1361 N N . PRO A 1 170 ? -29.861 31.629 48.596 1.00 43.62 170 PRO A N 1
ATOM 1362 C CA . PRO A 1 170 ? -30.257 30.534 49.472 1.00 43.62 170 PRO A CA 1
ATOM 1363 C C . PRO A 1 170 ? -29.176 30.266 50.529 1.00 43.62 170 PRO A C 1
ATOM 1365 O O . PRO A 1 170 ? -28.040 29.931 50.197 1.00 43.62 170 PRO A O 1
ATOM 1368 N N . THR A 1 171 ? -29.539 30.383 51.807 1.00 44.75 171 THR A N 1
ATOM 1369 C CA . THR A 1 171 ? -28.694 29.960 52.930 1.00 44.75 171 THR A CA 1
ATOM 1370 C C . THR A 1 171 ? -29.043 28.519 53.287 1.00 44.75 171 THR A C 1
ATOM 1372 O O . THR A 1 171 ? -30.177 28.227 53.665 1.00 44.75 171 THR A O 1
ATOM 1375 N N . ALA A 1 172 ? -28.076 27.608 53.177 1.00 42.81 172 ALA A N 1
ATOM 1376 C CA . ALA A 1 172 ? -28.215 26.252 53.691 1.00 42.81 172 ALA A CA 1
ATOM 1377 C C . ALA A 1 172 ? -28.039 26.269 55.218 1.00 42.81 172 ALA A C 1
ATOM 1379 O O . ALA A 1 172 ? -26.953 26.569 55.713 1.00 42.81 172 ALA A O 1
ATOM 1380 N N . THR A 1 173 ? -29.091 25.944 55.969 1.00 45.84 173 THR A N 1
ATOM 1381 C CA . THR A 1 173 ? -28.997 25.737 57.421 1.00 45.84 173 THR A CA 1
ATOM 1382 C C . THR A 1 173 ? -28.797 24.253 57.702 1.00 45.84 173 THR A C 1
ATOM 1384 O O . THR A 1 173 ? -29.657 23.434 57.383 1.00 45.84 173 THR A O 1
ATOM 1387 N N . VAL A 1 174 ? -27.666 23.907 58.317 1.00 41.56 174 VAL A N 1
ATOM 1388 C CA . VAL A 1 174 ? -27.408 22.562 58.844 1.00 41.56 174 VAL A CA 1
ATOM 1389 C C . VAL A 1 174 ? -28.076 22.459 60.213 1.00 41.56 174 VAL A C 1
ATOM 1391 O O . VAL A 1 174 ? -27.688 23.162 61.142 1.00 41.56 174 VAL A O 1
ATOM 1394 N N . MET A 1 175 ? -29.076 21.590 60.348 1.00 37.66 175 MET A N 1
ATOM 1395 C CA . MET A 1 175 ? -29.601 21.203 61.658 1.00 37.66 175 MET A CA 1
ATOM 1396 C C . MET A 1 175 ? -28.771 20.019 62.162 1.00 37.66 175 MET A C 1
ATOM 1398 O O . MET A 1 175 ? -28.859 18.926 61.608 1.00 37.66 175 MET A O 1
ATOM 1402 N N . ALA A 1 176 ? -27.939 20.247 63.178 1.00 34.78 176 ALA A N 1
ATOM 1403 C CA . ALA A 1 176 ? -27.293 19.170 63.923 1.00 34.78 176 ALA A CA 1
ATOM 1404 C C . ALA A 1 176 ? -28.304 18.542 64.897 1.00 34.78 176 ALA A C 1
ATOM 1406 O O . ALA A 1 176 ? -29.144 19.254 65.451 1.00 34.78 176 ALA A O 1
ATOM 1407 N N . SER A 1 177 ? -28.232 17.221 65.082 1.00 42.31 177 SER A N 1
ATOM 1408 C CA . SER A 1 177 ? -28.858 16.545 66.230 1.00 42.31 177 SER A CA 1
ATOM 1409 C C . SER A 1 177 ? -27.997 16.700 67.477 1.00 42.31 177 SER A C 1
ATOM 1411 O O . SER A 1 177 ? -26.756 16.723 67.315 1.00 42.31 177 SER A O 1
#

Nearest PDB structures (foldseek):
  8e2i-assembly1_F  TM=5.088E-01  e=1.267E+00  Homo sapiens
  1g73-assembly2_B  TM=3.043E-01  e=7.627E-01  Homo sapiens
  4tx5-assembly1_A  TM=4.865E-01  e=4.909E+00  Homo sapiens
  4wpe-assembly1_A-2  TM=4.076E-01  e=3.917E+00  Saccharomyces cerevisiae S288C
  4tx5-assembly1_B  TM=4.608E-01  e=5.194E+00  Homo sapiens

Organism: Timema californicum (NCBI:txid61474)

pLDDT: mean 77.9, std 21.81, range [33.0, 97.62]

Mean predicted aligned error: 14.06 Å

Sequence (177 aa):
MFLSDDAQSGLDKYTFSNALALSVKLGIWEASLDNYVDSIEYITDDLKKGIKINISQEDVLRKTGELFALRHHINLSSDLLDTPDFYWDHEQQEALYQQMCSYLSINRRTRVMNEKLNHCVELVELLSSHLSDRHHSPSDIVNNRLDNGSDVKLSWQPPFDVLGGATGYPTATVMAS